Protein AF-A0A7X3R9Z5-F1 (afdb_monomer)

Secondary structure (DSSP, 8-state):
--------------------------TT--------------------EEEE--EETTEE-HHHHHHHHHHHHHHHHHT--EEEEEEESS-HHHHHHHHHTT-SEEEEEE-GGGSS--HHHHHHHHHHHHHHS--SEEEEESSHHHHHHHHHHHHHTT-EEEEEESEEEEETTEEEEEEEETTTTEEEEEE--SSS-EEEEE-TTTSPPPPP-TT---EEEE---S--GGG------------SS--TTT-SS-----GGG-SGGG-

Radius of gyration: 26.35 Å; Cα contacts (8 Å, |Δi|>4): 457; chains: 1; bounding box: 67×83×54 Å

pLDDT: mean 83.9, std 21.08, range [31.73, 98.56]

Structure (mmCIF, N/CA/C/O backbone):
data_AF-A0A7X3R9Z5-F1
#
_entry.id   AF-A0A7X3R9Z5-F1
#
loop_
_atom_site.group_PDB
_atom_site.id
_atom_site.type_symbol
_atom_site.label_atom_id
_atom_site.label_alt_id
_atom_site.label_comp_id
_atom_site.label_asym_id
_atom_site.label_entity_id
_atom_site.label_seq_id
_atom_site.pdbx_PDB_ins_code
_atom_site.Cartn_x
_atom_site.Cartn_y
_atom_site.Cartn_z
_atom_site.occupancy
_atom_site.B_iso_or_equiv
_atom_site.auth_seq_id
_atom_site.auth_comp_id
_atom_site.auth_asym_id
_atom_site.auth_atom_id
_atom_site.pdbx_PDB_model_num
ATOM 1 N N . MET A 1 1 ? 51.218 63.099 -25.796 1.00 42.62 1 MET A N 1
ATOM 2 C CA . MET A 1 1 ? 49.773 62.883 -26.003 1.00 42.62 1 MET A CA 1
ATOM 3 C C . MET A 1 1 ? 49.218 62.310 -24.718 1.00 42.62 1 MET A C 1
ATOM 5 O O . MET A 1 1 ? 49.921 61.542 -24.075 1.00 42.62 1 MET A O 1
ATOM 9 N N . ALA A 1 2 ? 48.066 62.826 -24.305 1.00 38.81 2 ALA A N 1
ATOM 10 C CA . ALA A 1 2 ? 47.431 62.581 -23.020 1.00 38.81 2 ALA A CA 1
ATOM 11 C C . ALA A 1 2 ? 46.918 61.141 -22.876 1.00 38.81 2 ALA A C 1
ATOM 13 O O . ALA A 1 2 ? 46.597 60.513 -23.878 1.00 38.81 2 ALA A O 1
ATOM 14 N N . ASP A 1 3 ? 46.914 60.653 -21.634 1.00 37.94 3 ASP A N 1
ATOM 15 C CA . ASP A 1 3 ? 45.757 60.113 -20.889 1.00 37.94 3 ASP A CA 1
ATOM 16 C C . ASP A 1 3 ? 46.333 59.543 -19.570 1.00 37.94 3 ASP A C 1
ATOM 18 O O . ASP A 1 3 ? 47.270 58.752 -19.590 1.00 37.94 3 ASP A O 1
ATOM 22 N N . GLY A 1 4 ? 46.007 60.024 -18.361 1.00 32.81 4 GLY A N 1
ATOM 23 C CA . GLY A 1 4 ? 44.665 60.232 -17.803 1.00 32.81 4 GLY A CA 1
ATOM 24 C C . GLY A 1 4 ? 44.058 58.849 -17.527 1.00 32.81 4 GLY A C 1
ATOM 25 O O . GLY A 1 4 ? 43.887 58.087 -18.459 1.00 32.81 4 GLY A O 1
ATOM 26 N N . THR A 1 5 ? 43.755 58.361 -16.325 1.00 39.97 5 THR A N 1
ATOM 27 C CA . THR A 1 5 ? 43.405 58.968 -15.036 1.00 39.97 5 THR A CA 1
ATOM 28 C C . THR A 1 5 ? 43.325 57.830 -13.996 1.00 39.97 5 THR A C 1
ATOM 30 O O . THR A 1 5 ? 42.765 56.782 -14.292 1.00 39.97 5 THR A O 1
ATOM 33 N N . THR A 1 6 ? 43.930 58.047 -12.818 1.00 36.78 6 THR A N 1
ATOM 34 C CA . THR A 1 6 ? 43.451 57.806 -11.425 1.00 36.78 6 THR A CA 1
ATOM 35 C C . THR A 1 6 ? 42.395 56.704 -11.168 1.00 36.78 6 THR A C 1
ATOM 37 O O . THR A 1 6 ? 41.400 56.633 -11.867 1.00 36.78 6 THR A O 1
ATOM 40 N N . SER A 1 7 ? 42.437 55.896 -10.101 1.00 34.81 7 SER A N 1
ATOM 41 C CA . SER A 1 7 ? 42.490 56.330 -8.694 1.00 34.81 7 SER A CA 1
ATOM 42 C C . SER A 1 7 ? 42.510 55.142 -7.713 1.00 34.81 7 SER A C 1
ATOM 44 O O . SER A 1 7 ? 41.831 54.148 -7.951 1.00 34.81 7 SER A O 1
ATOM 46 N N . GLY A 1 8 ? 43.120 55.339 -6.538 1.00 33.59 8 GLY A N 1
ATOM 47 C CA . GLY A 1 8 ? 42.520 54.884 -5.273 1.00 33.59 8 GLY A CA 1
ATOM 48 C C . GLY A 1 8 ? 43.118 53.649 -4.598 1.00 33.59 8 GLY A C 1
ATOM 49 O O . GLY A 1 8 ? 42.474 52.610 -4.519 1.00 33.59 8 GLY A O 1
ATOM 50 N N . ALA A 1 9 ? 44.302 53.799 -4.001 1.00 38.28 9 ALA A N 1
ATOM 51 C CA . ALA A 1 9 ? 44.699 52.999 -2.844 1.00 38.28 9 ALA A CA 1
ATOM 52 C C . ALA A 1 9 ? 43.955 53.523 -1.600 1.00 38.28 9 ALA A C 1
ATOM 54 O O . ALA A 1 9 ? 44.011 54.718 -1.315 1.00 38.28 9 ALA A O 1
ATOM 55 N N . GLY A 1 10 ? 43.263 52.647 -0.865 1.00 31.73 10 GLY A N 1
ATOM 56 C CA . GLY A 1 10 ? 42.497 53.034 0.323 1.00 31.73 10 GLY A CA 1
ATOM 57 C C . GLY A 1 10 ? 42.080 51.851 1.197 1.00 31.73 10 GLY A C 1
ATOM 58 O O . GLY A 1 10 ? 41.034 51.256 0.985 1.00 31.73 10 GLY A O 1
ATOM 59 N N . SER A 1 11 ? 42.938 51.534 2.172 1.00 36.75 11 SER A N 1
ATOM 60 C CA . SER A 1 11 ? 42.653 50.938 3.492 1.00 36.75 11 SER A CA 1
ATOM 61 C C . SER A 1 11 ? 41.583 49.836 3.610 1.00 36.75 11 SER A C 1
ATOM 63 O O . SER A 1 11 ? 40.406 50.108 3.841 1.00 36.75 11 SER A O 1
ATOM 65 N N . ALA A 1 12 ? 42.023 48.575 3.652 1.00 38.50 12 ALA A N 1
ATOM 66 C CA . ALA A 1 12 ? 41.235 47.500 4.252 1.00 38.50 12 ALA A CA 1
ATOM 67 C C . ALA A 1 12 ? 41.344 47.569 5.787 1.00 38.50 12 ALA A C 1
ATOM 69 O O . ALA A 1 12 ? 42.322 47.107 6.380 1.00 38.50 12 ALA A O 1
ATOM 70 N N . HIS A 1 13 ? 40.330 48.153 6.426 1.00 37.28 13 HIS A N 1
ATOM 71 C CA . HIS A 1 13 ? 40.055 47.975 7.850 1.00 37.28 13 HIS A CA 1
ATOM 72 C C . HIS A 1 13 ? 39.816 46.483 8.130 1.00 37.28 13 HIS A C 1
ATOM 74 O O . HIS A 1 13 ? 38.819 45.911 7.694 1.00 37.28 13 HIS A O 1
ATOM 80 N N . ARG A 1 14 ? 40.737 45.839 8.856 1.00 40.19 14 ARG A N 1
ATOM 81 C CA . ARG A 1 14 ? 40.489 44.532 9.475 1.00 40.19 14 ARG A CA 1
ATOM 82 C C . ARG A 1 14 ? 39.691 44.766 10.749 1.00 40.19 14 ARG A C 1
ATOM 84 O O . ARG A 1 14 ? 40.261 45.108 11.780 1.00 40.19 14 ARG A O 1
ATOM 91 N N . ASP A 1 15 ? 38.378 44.619 10.649 1.00 39.56 15 ASP A N 1
ATOM 92 C CA . ASP A 1 15 ? 37.502 44.596 11.813 1.00 39.56 15 ASP A CA 1
ATOM 93 C C . ASP A 1 15 ? 37.497 43.166 12.379 1.00 39.56 15 ASP A C 1
ATOM 95 O O . ASP A 1 15 ? 36.807 42.259 11.906 1.00 39.56 15 ASP A O 1
ATOM 99 N N . ASP A 1 16 ? 38.360 42.951 13.372 1.00 51.00 16 ASP A N 1
ATOM 100 C CA . ASP A 1 16 ? 38.359 41.781 14.242 1.00 51.00 16 ASP A CA 1
ATOM 101 C C . ASP A 1 16 ? 37.054 41.763 15.037 1.00 51.00 16 ASP A C 1
ATOM 103 O O . ASP A 1 16 ? 36.947 42.456 16.046 1.00 51.00 16 ASP A O 1
ATOM 107 N N . ARG A 1 17 ? 36.059 40.967 14.618 1.00 45.97 17 ARG A N 1
ATOM 108 C CA . ARG A 1 17 ? 34.979 40.479 15.501 1.00 45.97 17 ARG A CA 1
ATOM 109 C C . ARG A 1 17 ? 34.123 39.387 14.849 1.00 45.97 17 ARG A C 1
ATOM 111 O O . ARG A 1 17 ? 32.938 39.557 14.588 1.00 45.97 17 ARG A O 1
ATOM 118 N N . TRP A 1 18 ? 34.691 38.191 14.712 1.00 36.06 18 TRP A N 1
ATOM 119 C CA . TRP A 1 18 ? 33.889 36.964 14.697 1.00 36.06 18 TRP A CA 1
ATOM 120 C C . TRP A 1 18 ? 34.612 35.849 15.456 1.00 36.06 18 TRP A C 1
ATOM 122 O O . TRP A 1 18 ? 35.562 35.244 14.970 1.00 36.06 18 TRP A O 1
ATOM 132 N N . ARG A 1 19 ? 34.178 35.600 16.697 1.00 39.84 19 ARG A N 1
ATOM 133 C CA . ARG A 1 19 ? 34.577 34.426 17.483 1.00 39.84 19 ARG A CA 1
ATOM 134 C C . ARG A 1 19 ? 33.419 33.428 17.461 1.00 39.84 19 ARG A C 1
ATOM 136 O O . ARG A 1 19 ? 32.331 33.796 17.913 1.00 39.84 19 ARG A O 1
ATOM 143 N N . PRO A 1 20 ? 33.608 32.174 17.018 1.00 37.44 20 PRO A N 1
ATOM 144 C CA . PRO A 1 20 ? 32.561 31.174 17.137 1.00 37.44 20 PRO A CA 1
ATOM 145 C C . PRO A 1 20 ? 32.340 30.869 18.623 1.00 37.44 20 PRO A C 1
ATOM 147 O O . PRO A 1 20 ? 33.267 30.505 19.352 1.00 37.44 20 PRO A O 1
ATOM 150 N N . ARG A 1 21 ? 31.100 31.036 19.095 1.00 38.72 21 ARG A N 1
ATOM 151 C CA . ARG A 1 21 ? 30.698 30.599 20.435 1.00 38.72 21 ARG A CA 1
ATOM 152 C C . ARG A 1 21 ? 30.809 29.075 20.484 1.00 38.72 21 ARG A C 1
ATOM 154 O O . ARG A 1 21 ? 29.943 28.381 19.961 1.00 38.72 21 ARG A O 1
ATOM 161 N N . ARG A 1 22 ? 31.851 28.551 21.136 1.00 37.00 22 ARG A N 1
ATOM 162 C CA . ARG A 1 22 ? 31.903 27.142 21.545 1.00 37.00 22 ARG A CA 1
ATOM 163 C C . ARG A 1 22 ? 30.787 26.909 22.567 1.00 37.00 22 ARG A C 1
ATOM 165 O O . ARG A 1 22 ? 30.962 27.184 23.750 1.00 37.00 22 ARG A O 1
ATOM 172 N N . ARG A 1 23 ? 29.620 26.439 22.119 1.00 40.94 23 ARG A N 1
ATOM 173 C CA . ARG A 1 23 ? 28.689 25.743 23.012 1.00 40.94 23 ARG A CA 1
ATOM 174 C C . ARG A 1 23 ? 29.329 24.398 23.316 1.00 40.94 23 ARG A C 1
ATOM 176 O O . ARG A 1 23 ? 29.502 23.596 22.405 1.00 40.94 23 ARG A O 1
ATOM 183 N N . GLY A 1 24 ? 29.713 24.188 24.571 1.00 38.38 24 GLY A N 1
ATOM 184 C CA . GLY A 1 24 ? 30.101 22.870 25.052 1.00 38.38 24 GLY A CA 1
ATOM 185 C C . GLY A 1 24 ? 28.966 21.890 24.773 1.00 38.38 24 GLY A C 1
ATOM 186 O O . GLY A 1 24 ? 27.873 22.038 25.317 1.00 38.38 24 GLY A O 1
ATOM 187 N N . GLN A 1 25 ? 29.209 20.947 23.869 1.00 43.75 25 GLN A N 1
ATOM 188 C CA . GLN A 1 25 ? 28.437 19.718 23.781 1.00 43.75 25 GLN A CA 1
ATOM 189 C C . GLN A 1 25 ? 29.098 18.744 24.746 1.00 43.75 25 GLN A C 1
ATOM 191 O O . GLN A 1 25 ? 30.225 18.309 24.532 1.00 43.75 25 GLN A O 1
ATOM 196 N N . ASP A 1 26 ? 28.410 18.489 25.848 1.00 44.47 26 ASP A N 1
ATOM 197 C CA . ASP A 1 26 ? 28.717 17.404 26.767 1.00 44.47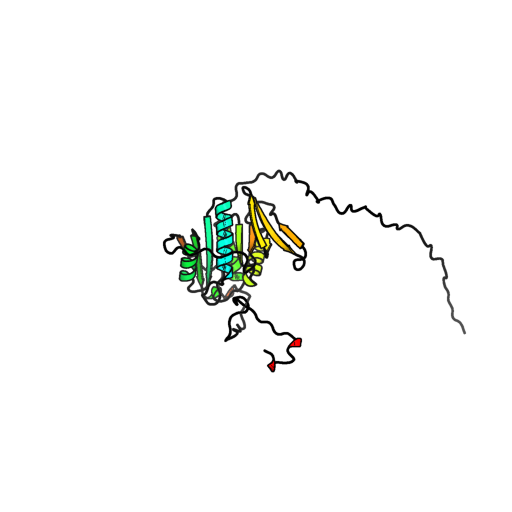 26 ASP A CA 1
ATOM 198 C C . ASP A 1 26 ? 28.234 16.095 26.104 1.00 44.47 26 ASP A C 1
ATOM 200 O O . ASP A 1 26 ? 27.033 15.983 25.831 1.00 44.47 26 ASP A O 1
ATOM 204 N N . PRO A 1 27 ? 29.113 15.134 25.761 1.00 42.34 27 PRO A N 1
ATOM 205 C CA . PRO A 1 27 ? 28.773 13.997 24.899 1.00 42.34 27 PRO A CA 1
ATOM 206 C C . PRO A 1 27 ? 27.932 12.902 25.588 1.00 42.34 27 PRO A C 1
ATOM 208 O O . PRO A 1 27 ? 27.801 11.807 25.051 1.00 42.34 27 PRO A O 1
ATOM 211 N N . GLY A 1 28 ? 27.347 13.172 26.760 1.00 44.53 28 GLY A N 1
ATOM 212 C CA . GLY A 1 28 ? 26.683 12.161 27.594 1.00 44.53 28 GLY A CA 1
ATOM 213 C C . GLY A 1 28 ? 25.218 12.412 27.960 1.00 44.53 28 GLY A C 1
ATOM 214 O O . GLY A 1 28 ? 24.679 11.656 28.764 1.00 44.53 28 GLY A O 1
ATOM 215 N N . ARG A 1 29 ? 24.544 13.446 27.432 1.00 35.59 29 ARG A N 1
ATOM 216 C CA . ARG A 1 29 ? 23.129 13.703 27.771 1.00 35.59 29 ARG A CA 1
ATOM 217 C C . ARG A 1 29 ? 22.175 13.298 26.644 1.00 35.59 29 ARG A C 1
ATOM 219 O O . ARG A 1 29 ? 22.238 13.908 25.576 1.00 35.59 29 ARG A O 1
ATOM 226 N N . PRO A 1 30 ? 21.242 12.352 26.872 1.00 37.16 30 PRO A N 1
ATOM 227 C CA . PRO A 1 30 ? 20.178 12.094 25.915 1.00 37.16 30 PRO A CA 1
ATOM 228 C C . PRO A 1 30 ? 19.343 13.366 25.733 1.00 37.16 30 PRO A C 1
ATOM 230 O O . PRO A 1 30 ? 18.953 14.028 26.701 1.00 37.16 30 PRO A O 1
ATOM 233 N N . VAL A 1 31 ? 19.087 13.724 24.476 1.00 46.28 31 VAL A N 1
ATOM 234 C CA . VAL A 1 31 ? 18.192 14.826 24.121 1.00 46.28 31 VAL A CA 1
ATOM 235 C C . VAL A 1 31 ? 16.772 14.373 24.444 1.00 46.28 31 VAL A C 1
ATOM 237 O O . VAL A 1 31 ? 16.106 13.733 23.638 1.00 46.28 31 VAL A O 1
ATOM 240 N N . VAL A 1 32 ? 16.306 14.673 25.656 1.00 42.03 32 VAL A N 1
ATOM 241 C CA . VAL A 1 32 ? 14.910 14.450 26.036 1.00 42.03 32 VAL A CA 1
ATOM 242 C C . VAL A 1 32 ? 14.057 15.433 25.235 1.00 42.03 32 VAL A C 1
ATOM 244 O O . VAL A 1 32 ? 14.043 16.637 25.508 1.00 42.03 32 VAL A O 1
ATOM 247 N N . GLY A 1 33 ? 13.378 14.922 24.207 1.00 37.22 33 GLY A N 1
ATOM 248 C CA . GLY A 1 33 ? 12.403 15.679 23.432 1.00 37.22 33 GLY A CA 1
ATOM 249 C C . GLY A 1 33 ? 11.354 16.286 24.363 1.00 37.22 33 GLY A C 1
ATOM 250 O O . GLY A 1 33 ? 10.766 15.595 25.196 1.00 37.22 33 GLY A O 1
ATOM 251 N N . ARG A 1 34 ? 11.131 17.601 24.257 1.00 34.91 34 ARG A N 1
ATOM 252 C CA . ARG A 1 34 ? 10.069 18.275 25.013 1.00 34.91 34 ARG A CA 1
ATOM 253 C C . ARG A 1 34 ? 8.728 17.638 24.641 1.00 34.91 34 ARG A C 1
ATOM 255 O O . ARG A 1 34 ? 8.335 17.690 23.479 1.00 34.91 34 ARG A O 1
ATOM 262 N N . LYS A 1 35 ? 8.010 17.093 25.630 1.00 39.00 35 LYS A N 1
ATOM 263 C CA . LYS A 1 35 ? 6.597 16.714 25.500 1.00 39.00 35 LYS A CA 1
ATOM 264 C C . LYS A 1 35 ? 5.772 17.975 25.230 1.00 39.00 35 LYS A C 1
ATOM 266 O O . LYS A 1 35 ? 5.360 18.666 26.159 1.00 39.00 35 LYS A O 1
ATOM 271 N N . GLY A 1 36 ? 5.565 18.300 23.957 1.00 35.56 36 GLY A N 1
ATOM 272 C CA . GLY A 1 36 ? 4.584 19.301 23.559 1.00 35.56 36 GLY A CA 1
ATOM 273 C C . GLY A 1 36 ? 3.197 18.830 23.985 1.00 35.56 36 GLY A C 1
ATOM 274 O O . GLY A 1 36 ? 2.749 17.773 23.551 1.00 35.56 36 GLY A O 1
ATOM 275 N N . HIS A 1 37 ? 2.539 19.586 24.861 1.00 38.91 37 HIS A N 1
ATOM 276 C CA . HIS A 1 37 ? 1.116 19.411 25.138 1.00 38.91 37 HIS A CA 1
ATOM 277 C C . HIS A 1 37 ? 0.341 19.896 23.910 1.00 38.91 37 HIS A C 1
ATOM 279 O O . HIS A 1 37 ? 0.192 21.097 23.695 1.00 38.91 37 HIS A O 1
ATOM 285 N N . LEU A 1 38 ? -0.096 18.959 23.070 1.00 47.00 38 LEU A N 1
ATOM 286 C CA . LEU A 1 38 ? -0.953 19.229 21.918 1.00 47.00 38 LEU A CA 1
ATOM 287 C C . LEU A 1 38 ? -2.410 19.128 22.371 1.00 47.00 38 LEU A C 1
ATOM 289 O O . LEU A 1 38 ? -3.043 18.085 22.260 1.00 47.00 38 LEU A O 1
ATOM 293 N N . GLY A 1 39 ? -2.919 20.226 22.930 1.00 36.59 39 GLY A N 1
ATOM 294 C CA . GLY A 1 39 ? -4.341 20.409 23.202 1.00 36.59 39 GLY A CA 1
ATOM 295 C C . GLY A 1 39 ? -5.096 20.703 21.909 1.00 36.59 39 GLY A C 1
ATOM 296 O O . GLY A 1 39 ? -5.365 21.858 21.600 1.00 36.59 39 GLY A O 1
ATOM 297 N N . GLY A 1 40 ? -5.407 19.661 21.144 1.00 37.84 40 GLY A N 1
ATOM 298 C CA . GLY A 1 40 ? -6.447 19.678 20.118 1.00 37.84 40 GLY A CA 1
ATOM 299 C C . GLY A 1 40 ? -7.530 18.689 20.530 1.00 37.84 40 GLY A C 1
ATOM 300 O O . GLY A 1 40 ? -7.207 17.629 21.060 1.00 37.84 40 GLY A O 1
ATOM 301 N N . LYS A 1 41 ? -8.810 19.027 20.336 1.00 36.66 41 LYS A N 1
ATOM 302 C CA . LYS A 1 41 ? -9.894 18.046 20.478 1.00 36.66 41 LYS A CA 1
ATOM 303 C C . LYS A 1 41 ? -9.620 16.915 19.488 1.00 36.66 41 LYS A C 1
ATOM 305 O O . LYS A 1 41 ? -9.622 17.160 18.286 1.00 36.66 41 LYS A O 1
ATOM 310 N N . ILE A 1 42 ? -9.337 15.720 19.998 1.00 47.19 42 ILE A N 1
ATOM 311 C CA . ILE A 1 42 ? -9.175 14.535 19.165 1.00 47.19 42 ILE A CA 1
ATOM 312 C C . ILE A 1 42 ? -10.582 14.019 18.890 1.00 47.19 42 ILE A C 1
ATOM 314 O O . ILE A 1 42 ? -11.220 13.404 19.742 1.00 47.19 42 ILE A O 1
ATOM 318 N N . GLU A 1 43 ? -11.118 14.400 17.740 1.00 47.16 43 GLU A N 1
ATOM 319 C CA . GLU A 1 43 ? -12.329 13.792 17.213 1.00 47.16 43 GLU A CA 1
ATOM 320 C C . GLU A 1 43 ? -11.998 12.331 16.885 1.00 47.16 43 GLU A C 1
ATOM 322 O O . GLU A 1 43 ? -10.959 12.053 16.282 1.00 47.16 43 GLU A O 1
ATOM 327 N N . ARG A 1 44 ? -12.814 11.393 17.379 1.00 49.16 44 ARG A N 1
ATOM 328 C CA . ARG A 1 44 ? -12.544 9.954 17.280 1.00 49.16 44 ARG A CA 1
ATOM 329 C C . ARG A 1 44 ? -12.509 9.568 15.801 1.00 49.16 44 ARG A C 1
ATOM 331 O O . ARG A 1 44 ? -13.547 9.570 15.147 1.00 49.16 44 ARG A O 1
ATOM 338 N N . LEU A 1 45 ? -11.317 9.285 15.283 1.00 56.06 45 LEU A N 1
ATOM 339 C CA . LEU A 1 45 ? -11.133 8.852 13.900 1.00 56.06 45 LEU A CA 1
ATOM 340 C C . LEU A 1 45 ? -11.847 7.510 13.684 1.00 56.06 45 LEU A C 1
ATOM 342 O O . LEU A 1 45 ? -11.949 6.700 14.608 1.00 56.06 45 LEU A O 1
ATOM 346 N N . ALA A 1 46 ? -12.342 7.274 12.470 1.00 64.06 46 ALA A N 1
ATOM 347 C CA . ALA A 1 46 ? -12.885 5.978 12.082 1.00 64.06 46 ALA A CA 1
ATOM 348 C C . ALA A 1 46 ? -11.779 4.921 12.188 1.00 64.06 46 ALA A C 1
ATOM 350 O O . ALA A 1 46 ? -10.748 5.075 11.545 1.00 64.06 46 ALA A O 1
ATOM 351 N N . SER A 1 47 ? -11.955 3.852 12.966 1.00 81.69 47 SER A N 1
ATOM 352 C CA . SER A 1 47 ? -10.889 2.859 13.198 1.00 81.69 47 SER A CA 1
ATOM 353 C C . SER A 1 47 ? -10.513 2.023 11.959 1.00 81.69 47 SER A C 1
ATOM 355 O O . SER A 1 47 ? -9.623 1.183 12.044 1.00 81.69 47 SER A O 1
ATOM 357 N N . ASN A 1 48 ? -11.161 2.246 10.813 1.00 91.75 48 ASN A N 1
ATOM 358 C CA . ASN A 1 48 ? -10.925 1.501 9.581 1.00 91.75 48 ASN A CA 1
ATOM 359 C C . ASN A 1 48 ? -9.560 1.867 8.978 1.00 91.75 48 ASN A C 1
ATOM 361 O O . ASN A 1 48 ? -9.195 3.045 8.874 1.00 91.75 48 ASN A O 1
ATOM 365 N N . VAL A 1 49 ? -8.820 0.846 8.555 1.00 97.00 49 VAL A N 1
ATOM 366 C CA . VAL A 1 49 ? -7.536 0.966 7.863 1.00 97.00 49 VAL A CA 1
ATOM 367 C C . VAL A 1 49 ? -7.709 0.468 6.441 1.00 97.00 49 VAL A C 1
ATOM 369 O O . VAL A 1 49 ? -8.220 -0.626 6.219 1.00 97.00 49 VAL A O 1
ATOM 372 N N . PHE A 1 50 ? -7.270 1.274 5.484 1.00 98.19 50 PHE A N 1
ATOM 373 C CA . PHE A 1 50 ? -7.270 0.917 4.076 1.00 98.19 50 PHE A CA 1
ATOM 374 C C . PHE A 1 50 ? -5.883 0.472 3.645 1.00 98.19 50 PHE A C 1
ATOM 376 O O . PHE A 1 50 ? -4.878 1.010 4.111 1.00 98.19 50 PHE A O 1
ATOM 383 N N . VAL A 1 51 ? -5.824 -0.470 2.715 1.00 98.50 51 VAL A N 1
ATOM 384 C CA . VAL A 1 51 ? -4.583 -0.876 2.061 1.00 98.50 51 VAL A CA 1
ATOM 385 C C . VAL A 1 51 ? -4.810 -1.079 0.574 1.00 98.50 51 VAL A C 1
ATOM 387 O O . VAL A 1 51 ? -5.772 -1.723 0.165 1.00 98.50 51 VAL A O 1
ATOM 390 N N . TRP A 1 52 ? -3.936 -0.508 -0.248 1.00 98.38 52 TRP A N 1
ATOM 391 C CA . TRP A 1 52 ? -3.940 -0.805 -1.676 1.00 98.38 52 TRP A CA 1
ATOM 392 C C . TRP A 1 52 ? -3.118 -2.069 -1.928 1.00 98.38 52 TRP A C 1
ATOM 394 O O . TRP A 1 52 ? -1.922 -2.103 -1.626 1.00 98.38 52 TRP A O 1
ATOM 404 N N . ASN A 1 53 ? -3.774 -3.100 -2.459 1.00 96.38 53 ASN A N 1
ATOM 405 C CA . ASN A 1 53 ? -3.133 -4.346 -2.847 1.00 96.38 53 ASN A CA 1
ATOM 406 C C . ASN A 1 53 ? -2.658 -4.201 -4.299 1.00 96.38 53 ASN A C 1
ATOM 408 O O . ASN A 1 53 ? -3.430 -4.354 -5.247 1.00 96.38 53 ASN A O 1
ATOM 412 N N . GLU A 1 54 ? -1.394 -3.819 -4.456 1.00 95.25 54 GLU A N 1
ATOM 413 C CA . GLU A 1 54 ? -0.758 -3.643 -5.759 1.00 95.25 54 GLU A CA 1
ATOM 414 C C . GLU A 1 54 ? -0.711 -4.963 -6.540 1.00 95.25 54 GLU A C 1
ATOM 416 O O . GLU A 1 54 ? -0.369 -6.012 -5.991 1.00 95.25 54 GLU A O 1
ATOM 421 N N . GLN A 1 55 ? -1.017 -4.890 -7.837 1.00 94.38 55 GLN A N 1
ATOM 422 C CA . GLN A 1 55 ? -0.900 -6.004 -8.771 1.00 94.38 55 GLN A CA 1
ATOM 423 C C . GLN A 1 55 ? -0.117 -5.589 -10.015 1.00 94.38 55 GLN A C 1
ATOM 425 O O . GLN A 1 55 ? -0.190 -4.436 -10.449 1.00 94.38 55 GLN A O 1
ATOM 430 N N . VAL A 1 56 ? 0.601 -6.549 -10.585 1.00 90.56 56 VAL A N 1
ATOM 431 C CA . VAL A 1 56 ? 1.301 -6.444 -11.862 1.00 90.56 56 VAL A CA 1
ATOM 432 C C . VAL A 1 56 ? 0.925 -7.668 -12.690 1.00 90.56 56 VAL A C 1
ATOM 434 O O . VAL A 1 56 ? 1.073 -8.798 -12.232 1.00 90.56 56 VAL A O 1
ATOM 437 N N . ASP A 1 57 ? 0.418 -7.447 -13.904 1.00 87.50 57 ASP A N 1
ATOM 438 C CA . ASP A 1 57 ? 0.037 -8.515 -14.841 1.00 87.50 57 ASP A CA 1
ATOM 439 C C . ASP A 1 57 ? -0.926 -9.564 -14.241 1.00 87.50 57 ASP A C 1
ATOM 441 O O . ASP A 1 57 ? -0.811 -10.766 -14.484 1.00 87.50 57 ASP A O 1
ATOM 445 N N . GLY A 1 58 ? -1.893 -9.107 -13.438 1.00 88.38 58 GLY A N 1
ATOM 446 C CA . GLY A 1 58 ? -2.909 -9.962 -12.819 1.00 88.38 58 GLY A CA 1
ATOM 447 C C . GLY A 1 58 ? -2.396 -10.777 -11.629 1.00 88.38 58 GLY A C 1
ATOM 448 O O . GLY A 1 58 ? -3.095 -11.673 -11.158 1.00 88.38 58 GLY A O 1
ATOM 449 N N . GLN A 1 59 ? -1.191 -10.485 -11.134 1.00 91.62 59 GLN A N 1
ATOM 450 C CA . GLN A 1 59 ? -0.608 -11.097 -9.941 1.00 91.62 59 GLN A CA 1
ATOM 451 C C . GLN A 1 59 ? -0.344 -10.027 -8.887 1.00 91.62 59 GLN A C 1
ATOM 453 O O . GLN A 1 59 ? 0.184 -8.961 -9.195 1.00 91.62 59 GLN A O 1
ATOM 458 N N . ALA A 1 60 ? -0.691 -10.297 -7.631 1.00 94.00 60 ALA A N 1
ATOM 459 C CA . ALA A 1 60 ? -0.350 -9.388 -6.543 1.00 94.00 60 ALA A CA 1
ATOM 460 C C . ALA A 1 60 ? 1.174 -9.330 -6.358 1.00 94.00 60 ALA A C 1
ATOM 462 O O . ALA A 1 60 ? 1.822 -10.373 -6.237 1.00 94.00 60 ALA A O 1
ATOM 463 N N . ASP A 1 61 ? 1.747 -8.124 -6.296 1.00 93.81 61 ASP A N 1
ATOM 464 C CA . ASP A 1 61 ? 3.168 -7.978 -5.970 1.00 93.81 61 ASP A CA 1
ATOM 465 C C . ASP A 1 61 ? 3.395 -8.470 -4.526 1.00 93.81 61 ASP A C 1
ATOM 467 O O . ASP A 1 61 ? 2.602 -8.141 -3.638 1.00 93.81 61 ASP A O 1
ATOM 471 N N . PRO A 1 62 ? 4.478 -9.212 -4.226 1.00 94.38 62 PRO A N 1
ATOM 472 C CA . PRO A 1 62 ? 4.777 -9.654 -2.865 1.00 94.38 62 PRO A CA 1
ATOM 473 C C . PRO A 1 62 ? 4.713 -8.553 -1.790 1.00 94.38 62 PRO A C 1
ATOM 475 O O . PRO A 1 62 ? 4.352 -8.832 -0.647 1.00 94.38 62 PRO A O 1
ATOM 478 N N . ILE A 1 63 ? 5.038 -7.298 -2.127 1.00 96.06 63 ILE A N 1
ATOM 479 C CA . ILE A 1 63 ? 4.959 -6.156 -1.203 1.00 96.06 63 ILE A CA 1
ATOM 480 C C . ILE A 1 63 ? 3.523 -5.838 -0.775 1.00 96.06 63 ILE A C 1
ATOM 482 O O . ILE A 1 63 ? 3.320 -5.307 0.317 1.00 96.06 63 ILE A O 1
ATOM 486 N N . ALA A 1 64 ? 2.533 -6.179 -1.600 1.00 96.81 64 ALA A N 1
ATOM 487 C CA . ALA A 1 64 ? 1.122 -5.967 -1.323 1.00 96.81 64 ALA A CA 1
ATOM 488 C C . ALA A 1 64 ? 0.695 -6.784 -0.090 1.00 96.81 64 ALA A C 1
ATOM 490 O O . ALA A 1 64 ? 0.137 -6.239 0.861 1.00 96.81 64 ALA A O 1
ATOM 491 N N . TRP A 1 65 ? 1.124 -8.048 -0.009 1.00 97.81 65 TRP A N 1
ATOM 492 C CA . TRP A 1 65 ? 0.881 -8.918 1.149 1.00 97.81 65 TRP A CA 1
ATOM 493 C C . TRP A 1 65 ? 1.603 -8.462 2.423 1.00 97.81 65 TRP A C 1
ATOM 495 O O . TRP A 1 65 ? 1.094 -8.611 3.535 1.00 97.81 65 TRP A O 1
ATOM 505 N N . GLN A 1 66 ? 2.780 -7.854 2.278 1.00 97.50 66 GLN A N 1
ATOM 506 C CA . GLN A 1 66 ? 3.507 -7.259 3.403 1.00 97.50 66 GLN A CA 1
ATOM 507 C C . GLN A 1 66 ? 2.796 -5.998 3.919 1.00 97.50 66 GLN A C 1
ATOM 509 O O . GLN A 1 66 ? 2.688 -5.788 5.130 1.00 97.50 66 GLN A O 1
ATOM 514 N N . ALA A 1 67 ? 2.269 -5.173 3.009 1.00 98.19 67 ALA A N 1
ATOM 515 C CA . ALA A 1 67 ? 1.458 -4.009 3.350 1.00 98.19 67 ALA A CA 1
ATOM 516 C C . ALA A 1 67 ? 0.136 -4.412 4.017 1.00 98.19 67 ALA A C 1
ATOM 518 O O . ALA A 1 67 ? -0.239 -3.799 5.015 1.00 98.19 67 ALA A O 1
ATOM 519 N N . MET A 1 68 ? -0.514 -5.475 3.533 1.00 98.12 68 MET A N 1
ATOM 520 C CA . MET A 1 68 ? -1.688 -6.095 4.158 1.00 98.12 68 MET A CA 1
ATOM 521 C C . MET A 1 68 ? -1.408 -6.494 5.610 1.00 98.12 68 MET A C 1
ATOM 523 O O . MET A 1 68 ? -2.164 -6.118 6.504 1.00 98.12 68 MET A O 1
ATOM 527 N N . ALA A 1 69 ? -0.292 -7.177 5.877 1.00 97.94 69 ALA A N 1
ATOM 528 C CA . ALA A 1 69 ? 0.077 -7.574 7.236 1.00 97.94 69 ALA A CA 1
ATOM 529 C C . ALA A 1 69 ? 0.326 -6.366 8.157 1.00 97.94 69 ALA A C 1
ATOM 531 O O . ALA A 1 69 ? -0.158 -6.323 9.293 1.00 97.94 69 ALA A O 1
ATOM 532 N N . ALA A 1 70 ? 1.035 -5.346 7.661 1.00 98.12 70 ALA A N 1
ATOM 533 C CA . ALA A 1 70 ? 1.244 -4.101 8.397 1.00 98.12 70 ALA A CA 1
ATOM 534 C C . ALA A 1 70 ? -0.087 -3.387 8.701 1.00 98.12 70 ALA A C 1
ATOM 536 O O . ALA A 1 70 ? -0.300 -2.913 9.820 1.00 98.12 70 ALA A O 1
ATOM 537 N N . ALA A 1 71 ? -0.996 -3.349 7.726 1.00 97.94 71 ALA A N 1
ATOM 538 C CA . ALA A 1 71 ? -2.317 -2.749 7.849 1.00 97.94 71 ALA A CA 1
ATOM 539 C C . ALA A 1 71 ? -3.222 -3.508 8.817 1.00 97.94 71 ALA A C 1
ATOM 541 O O . ALA A 1 71 ? -3.850 -2.872 9.660 1.00 97.94 71 ALA A O 1
ATOM 542 N N . GLY A 1 72 ? -3.218 -4.840 8.779 1.00 97.06 72 GLY A N 1
ATOM 543 C CA . GLY A 1 72 ? -3.942 -5.679 9.733 1.00 97.06 72 GLY A CA 1
ATOM 544 C C . GLY A 1 72 ? -3.474 -5.458 11.170 1.00 97.06 72 GLY A C 1
ATOM 545 O O . GLY A 1 72 ? -4.302 -5.291 12.065 1.00 97.06 72 GLY A O 1
ATOM 546 N N . LYS A 1 73 ? -2.156 -5.347 11.395 1.00 96.94 73 LYS A N 1
ATOM 547 C CA . LYS A 1 73 ? -1.615 -4.995 12.718 1.00 96.94 73 LYS A CA 1
ATOM 548 C C . LYS A 1 73 ? -2.111 -3.622 13.181 1.00 96.94 73 LYS A C 1
ATOM 550 O O . LYS A 1 73 ? -2.580 -3.493 14.307 1.00 96.94 73 LYS A O 1
ATOM 555 N N . VAL A 1 74 ? -2.024 -2.602 12.323 1.00 97.00 74 VAL A N 1
ATOM 556 C CA . VAL A 1 74 ? -2.485 -1.243 12.660 1.00 97.00 74 VAL A CA 1
ATOM 557 C C . VAL A 1 74 ? -3.993 -1.215 12.922 1.00 97.00 74 VAL A C 1
ATOM 559 O O . VAL A 1 74 ? -4.420 -0.568 13.874 1.00 97.00 74 VAL A O 1
ATOM 562 N N . ALA A 1 75 ? -4.793 -1.933 12.130 1.00 96.19 75 ALA A N 1
ATOM 563 C CA . ALA A 1 75 ? -6.238 -2.049 12.323 1.00 96.19 75 ALA A CA 1
ATOM 564 C C . ALA A 1 75 ? -6.571 -2.697 13.672 1.00 96.19 75 ALA A C 1
ATOM 566 O O . ALA A 1 75 ? -7.376 -2.156 14.429 1.00 96.19 75 ALA A O 1
ATOM 567 N N . GLY A 1 76 ? -5.896 -3.803 14.006 1.00 95.12 76 GLY A N 1
ATOM 568 C CA . GLY A 1 76 ? -6.041 -4.486 15.290 1.00 95.12 76 GLY A CA 1
ATOM 569 C C . GLY A 1 76 ? -5.662 -3.599 16.477 1.00 95.12 76 GLY A C 1
ATOM 570 O O . GLY A 1 76 ? -6.432 -3.496 17.431 1.00 95.12 76 GLY A O 1
ATOM 571 N N . ASP A 1 77 ? -4.530 -2.893 16.392 1.00 94.94 77 ASP A N 1
ATOM 572 C CA . ASP A 1 77 ? -4.076 -1.982 17.449 1.00 94.94 77 ASP A CA 1
ATOM 573 C C . ASP A 1 77 ? -5.030 -0.774 17.631 1.00 94.94 77 ASP A C 1
ATOM 575 O O . ASP A 1 77 ? -5.188 -0.270 18.744 1.00 94.94 77 ASP A O 1
ATOM 579 N N . LEU A 1 78 ? -5.698 -0.323 16.558 1.00 92.81 78 LEU A N 1
ATOM 580 C CA . LEU A 1 78 ? -6.736 0.724 16.587 1.00 92.81 78 LEU A CA 1
ATOM 581 C C . LEU A 1 78 ? -8.137 0.199 16.961 1.00 92.81 78 LEU A C 1
ATOM 583 O O . LEU A 1 78 ? -9.063 0.997 17.156 1.00 92.81 78 LEU A O 1
ATOM 587 N N . GLY A 1 79 ? -8.314 -1.123 17.041 1.00 92.44 79 GLY A N 1
ATOM 588 C CA . GLY A 1 79 ? -9.601 -1.775 17.284 1.00 92.44 79 GLY A CA 1
ATOM 589 C C . GLY A 1 79 ? -10.622 -1.582 16.157 1.00 92.44 79 GLY A C 1
ATOM 590 O O . GLY A 1 79 ? -11.808 -1.416 16.447 1.00 92.44 79 GLY A O 1
ATOM 591 N N . GLY A 1 80 ? -10.175 -1.537 14.899 1.00 92.38 80 GLY A N 1
ATOM 592 C CA . GLY A 1 80 ? -11.032 -1.394 13.717 1.00 92.38 80 GLY A CA 1
ATOM 593 C C . GLY A 1 80 ? -10.889 -2.523 12.703 1.00 92.38 80 GLY A C 1
ATOM 594 O O . GLY A 1 80 ? -10.378 -3.592 13.025 1.00 92.38 80 GLY A O 1
ATOM 595 N N . SER A 1 81 ? -11.370 -2.278 11.483 1.00 95.50 81 SER A N 1
ATOM 596 C CA . SER A 1 81 ? -11.359 -3.243 10.381 1.00 95.50 81 SER A CA 1
ATOM 597 C C . SER A 1 81 ? -10.276 -2.948 9.345 1.00 95.50 81 SER A C 1
ATOM 599 O O . SER A 1 81 ? -9.833 -1.804 9.180 1.00 95.50 81 SER A O 1
ATOM 601 N N . LEU A 1 82 ? -9.876 -3.992 8.619 1.00 97.94 82 LEU A N 1
ATOM 602 C CA . LEU A 1 82 ? -8.989 -3.902 7.465 1.00 97.94 82 LEU A CA 1
ATOM 603 C C . LEU A 1 82 ? -9.807 -3.943 6.172 1.00 97.94 82 LEU A C 1
ATOM 605 O O . LEU A 1 82 ? -10.521 -4.909 5.905 1.00 97.94 82 LEU A O 1
ATOM 609 N N . THR A 1 83 ? -9.670 -2.910 5.346 1.00 98.44 83 THR A N 1
ATOM 610 C CA . THR A 1 83 ? -10.265 -2.851 4.007 1.00 98.44 83 THR A CA 1
ATOM 611 C C . THR A 1 83 ? -9.168 -2.833 2.949 1.00 98.44 83 THR A C 1
ATOM 613 O O . THR A 1 83 ? -8.323 -1.939 2.945 1.00 98.44 83 THR A O 1
ATOM 616 N N . ALA A 1 84 ? -9.169 -3.807 2.045 1.00 98.44 84 ALA A N 1
ATOM 617 C CA . ALA A 1 84 ? -8.258 -3.822 0.906 1.00 98.44 84 ALA A CA 1
ATOM 618 C C . ALA A 1 84 ? -8.892 -3.142 -0.316 1.00 98.44 84 ALA A C 1
ATOM 620 O O . ALA A 1 84 ? -10.112 -3.105 -0.462 1.00 98.44 84 ALA A O 1
ATOM 621 N N . ALA A 1 85 ? -8.062 -2.620 -1.210 1.00 98.31 85 ALA A N 1
ATOM 622 C CA . ALA A 1 85 ? -8.467 -2.119 -2.515 1.00 98.31 85 ALA A CA 1
ATOM 623 C C . ALA A 1 85 ? -7.606 -2.778 -3.596 1.00 98.31 85 ALA A C 1
ATOM 625 O O . ALA A 1 85 ? -6.379 -2.691 -3.535 1.00 98.31 85 ALA A O 1
ATOM 626 N N . VAL A 1 86 ? -8.242 -3.427 -4.570 1.00 97.88 86 VAL A N 1
ATOM 627 C CA . VAL A 1 86 ? -7.585 -4.147 -5.668 1.00 97.88 86 VAL A CA 1
ATOM 628 C C . VAL A 1 86 ? -8.135 -3.633 -6.992 1.00 97.88 86 VAL A C 1
ATOM 630 O O . VAL A 1 86 ? -9.337 -3.696 -7.237 1.00 97.88 86 VAL A O 1
ATOM 633 N N . PHE A 1 87 ? -7.263 -3.108 -7.848 1.00 97.81 87 PHE A N 1
ATOM 634 C CA . PHE A 1 87 ? -7.648 -2.491 -9.119 1.00 97.81 87 PHE A CA 1
ATOM 635 C C . PHE A 1 87 ? -6.904 -3.165 -10.269 1.00 97.81 87 PHE A C 1
ATOM 637 O O . PHE A 1 87 ? -5.693 -3.396 -10.174 1.00 97.81 87 PHE A O 1
ATOM 644 N N . GLY A 1 88 ? -7.610 -3.463 -11.353 1.00 95.62 88 GLY A N 1
ATOM 645 C CA . GLY A 1 88 ? -7.023 -4.131 -12.509 1.00 95.62 88 GLY A CA 1
ATOM 646 C C . GLY A 1 88 ? -8.080 -4.581 -13.502 1.00 95.62 88 GLY A C 1
ATOM 647 O O . GLY A 1 88 ? -9.106 -3.934 -13.648 1.00 95.62 88 GLY A O 1
ATOM 648 N N . ASP A 1 89 ? -7.827 -5.707 -14.153 1.00 89.75 89 ASP A N 1
ATOM 649 C CA . ASP A 1 89 ? -8.782 -6.425 -14.996 1.00 89.75 89 ASP A CA 1
ATOM 650 C C . ASP A 1 89 ? -8.698 -7.906 -14.604 1.00 89.75 89 ASP A C 1
ATOM 652 O O . ASP A 1 89 ? -7.598 -8.464 -14.565 1.00 89.75 89 ASP A O 1
ATOM 656 N N . GLY A 1 90 ? -9.822 -8.512 -14.208 1.00 90.50 90 GLY A N 1
ATOM 657 C CA . GLY A 1 90 ? -9.855 -9.873 -13.656 1.00 90.50 90 GLY A CA 1
ATOM 658 C C . GLY A 1 90 ? -9.144 -10.038 -12.303 1.00 90.50 90 GLY A C 1
ATOM 659 O O . GLY A 1 90 ? -8.366 -10.975 -12.118 1.00 90.50 90 GLY A O 1
ATOM 660 N N . VAL A 1 91 ? -9.398 -9.145 -11.338 1.00 94.62 91 VAL A N 1
ATOM 661 C CA . VAL A 1 91 ? -8.739 -9.144 -10.014 1.00 94.62 91 VAL A CA 1
ATOM 662 C C . VAL A 1 91 ? -9.485 -9.939 -8.936 1.00 94.62 91 VAL A C 1
ATOM 664 O O . VAL A 1 91 ? -9.043 -9.974 -7.785 1.00 94.62 91 VAL A O 1
ATOM 667 N N . GLY A 1 92 ? -10.587 -10.609 -9.285 1.00 95.06 92 GLY A N 1
ATOM 668 C CA . GLY A 1 92 ? -11.401 -11.388 -8.344 1.00 95.06 92 GLY A CA 1
ATOM 669 C C . GLY A 1 92 ? -10.622 -12.405 -7.492 1.00 95.06 92 GLY A C 1
ATOM 670 O O . GLY A 1 92 ? -10.878 -12.521 -6.294 1.00 95.06 92 GLY A O 1
ATOM 671 N N . GLU A 1 93 ? -9.623 -13.096 -8.056 1.00 95.62 93 GLU A N 1
ATOM 672 C CA . GLU A 1 93 ? -8.803 -14.044 -7.281 1.00 95.62 93 GLU A CA 1
ATOM 673 C C . GLU A 1 93 ? -7.891 -13.332 -6.270 1.00 95.62 93 GLU A C 1
ATOM 675 O O . GLU A 1 93 ? -7.788 -13.765 -5.124 1.00 95.62 93 GLU A O 1
ATOM 680 N N . ILE A 1 94 ? -7.294 -12.195 -6.643 1.00 97.25 94 ILE A N 1
ATOM 681 C CA . ILE A 1 94 ? -6.496 -11.377 -5.716 1.00 97.25 94 ILE A CA 1
ATOM 682 C C . ILE A 1 94 ? -7.384 -10.843 -4.587 1.00 97.25 94 ILE A C 1
ATOM 684 O O . ILE A 1 94 ? -6.962 -10.799 -3.431 1.00 97.25 94 ILE A O 1
ATOM 688 N N . ALA A 1 95 ? -8.625 -10.458 -4.897 1.00 97.62 95 ALA A N 1
ATOM 689 C CA . ALA A 1 95 ? -9.579 -9.999 -3.895 1.00 97.62 95 ALA A CA 1
ATOM 690 C C . ALA A 1 95 ? -9.930 -11.105 -2.889 1.00 97.62 95 ALA A C 1
ATOM 692 O O . ALA A 1 95 ? -9.933 -10.866 -1.681 1.00 97.62 95 ALA A O 1
ATOM 693 N N . ARG A 1 96 ? -10.147 -12.333 -3.375 1.00 97.38 96 ARG A N 1
ATOM 694 C CA . ARG A 1 96 ? -10.359 -13.516 -2.531 1.00 97.38 96 ARG A CA 1
ATOM 695 C C . ARG A 1 96 ? -9.154 -13.769 -1.619 1.00 97.38 96 ARG A C 1
ATOM 697 O O . ARG A 1 96 ? -9.324 -13.900 -0.412 1.00 97.38 96 ARG A O 1
ATOM 704 N N . GLN A 1 97 ? -7.943 -13.747 -2.172 1.00 97.56 97 GLN A N 1
ATOM 705 C CA . GLN A 1 97 ? -6.698 -13.914 -1.412 1.00 97.56 97 GLN A CA 1
ATOM 706 C C . GLN A 1 97 ? -6.481 -12.799 -0.377 1.00 97.56 97 GLN A C 1
ATOM 708 O O . GLN A 1 97 ? -5.978 -13.058 0.713 1.00 97.56 97 GLN A O 1
ATOM 713 N N . ALA A 1 98 ? -6.900 -11.563 -0.666 1.00 98.12 98 ALA A N 1
ATOM 714 C CA . ALA A 1 98 ? -6.847 -10.467 0.300 1.00 98.12 98 ALA A CA 1
ATOM 715 C C . ALA A 1 98 ? -7.756 -10.709 1.514 1.00 98.12 98 ALA A C 1
ATOM 717 O O . ALA A 1 98 ? -7.358 -10.387 2.636 1.00 98.12 98 ALA A O 1
ATOM 718 N N . ILE A 1 99 ? -8.930 -11.320 1.319 1.00 98.38 99 ILE A N 1
ATOM 719 C CA . ILE A 1 99 ? -9.785 -11.766 2.431 1.00 98.38 99 ILE A CA 1
ATOM 720 C C . ILE A 1 99 ? -9.061 -12.835 3.244 1.00 98.38 99 ILE A C 1
ATOM 722 O O . ILE A 1 99 ? -8.942 -12.678 4.455 1.00 98.38 99 ILE A O 1
ATOM 726 N N . GLU A 1 100 ? -8.508 -13.867 2.600 1.00 97.94 100 GLU A N 1
ATOM 727 C CA . GLU A 1 100 ? -7.747 -14.928 3.285 1.00 97.94 100 GLU A CA 1
ATOM 728 C C . GLU A 1 100 ? -6.556 -14.368 4.078 1.00 97.94 100 GLU A C 1
ATOM 730 O O . GLU A 1 100 ? -6.248 -14.854 5.164 1.00 97.94 100 GLU A O 1
ATOM 735 N N . ALA A 1 101 ? -5.922 -13.307 3.572 1.00 97.31 101 ALA A N 1
ATOM 736 C CA . ALA A 1 101 ? -4.807 -12.608 4.208 1.00 97.31 101 ALA A CA 1
ATOM 737 C C . ALA A 1 101 ? -5.225 -11.630 5.326 1.00 97.31 101 ALA A C 1
ATOM 739 O O . ALA A 1 101 ? -4.370 -10.952 5.901 1.00 97.31 101 ALA A O 1
ATOM 740 N N . GLY A 1 102 ? -6.519 -11.539 5.651 1.00 96.69 102 GLY A N 1
ATOM 741 C CA . GLY A 1 102 ? -7.019 -10.801 6.810 1.00 96.69 102 GLY A CA 1
ATOM 742 C C . GLY A 1 102 ? -7.895 -9.585 6.509 1.00 96.69 102 GLY A C 1
ATOM 743 O O . GLY A 1 102 ? -8.296 -8.918 7.462 1.00 96.69 102 GLY A O 1
ATOM 744 N N . ALA A 1 103 ? -8.205 -9.274 5.243 1.00 98.06 103 ALA A N 1
ATOM 745 C CA . ALA A 1 103 ? -9.174 -8.221 4.935 1.00 98.06 103 ALA A CA 1
ATOM 746 C C . ALA A 1 103 ? -10.577 -8.613 5.421 1.00 98.06 103 ALA A C 1
ATOM 748 O O . ALA A 1 103 ? -11.012 -9.754 5.264 1.00 98.06 103 ALA A O 1
ATOM 749 N N . ASP A 1 104 ? -11.305 -7.645 5.968 1.00 98.00 104 ASP A N 1
ATOM 750 C CA . ASP A 1 104 ? -12.730 -7.788 6.276 1.00 98.00 104 ASP A CA 1
ATOM 751 C C . ASP A 1 104 ? -13.584 -7.414 5.058 1.00 98.00 104 ASP A C 1
ATOM 753 O O . ASP A 1 104 ? -14.642 -7.998 4.813 1.00 98.00 104 ASP A O 1
ATOM 757 N N . ARG A 1 105 ? -13.110 -6.428 4.285 1.00 98.00 105 ARG A N 1
ATOM 758 C CA . ARG A 1 105 ? -13.759 -5.913 3.076 1.00 98.00 105 ARG A CA 1
ATOM 759 C C . ARG A 1 105 ? -12.727 -5.686 1.979 1.00 98.00 105 ARG A C 1
ATOM 761 O O . ARG A 1 105 ? -11.591 -5.308 2.268 1.00 98.00 105 ARG A O 1
ATOM 768 N N . VAL A 1 106 ? -13.119 -5.879 0.725 1.00 98.50 106 VAL A N 1
ATOM 769 C CA . VAL A 1 106 ? -12.263 -5.647 -0.440 1.00 98.50 106 VAL A CA 1
ATOM 770 C C . VAL A 1 106 ? -13.015 -4.853 -1.496 1.00 98.50 106 VAL A C 1
ATOM 772 O O . VAL A 1 106 ? -13.977 -5.342 -2.082 1.00 98.50 106 VAL A O 1
ATOM 775 N N . TYR A 1 107 ? -12.553 -3.637 -1.768 1.00 98.56 107 TYR A N 1
ATOM 776 C CA . TYR A 1 107 ? -12.977 -2.882 -2.939 1.00 98.56 107 TYR A CA 1
ATOM 777 C C . TYR A 1 107 ? -12.283 -3.423 -4.184 1.00 98.56 107 TYR A C 1
ATOM 779 O O . TYR A 1 107 ? -11.057 -3.535 -4.211 1.00 98.56 107 TYR A O 1
ATOM 787 N N . THR A 1 108 ? -13.062 -3.714 -5.219 1.00 98.19 108 THR A N 1
ATOM 788 C CA . THR A 1 108 ? -12.557 -4.148 -6.523 1.00 98.19 108 THR A CA 1
ATOM 789 C C . THR A 1 108 ? -13.024 -3.203 -7.616 1.00 98.19 108 THR A C 1
ATOM 791 O O . THR A 1 108 ? -14.154 -2.720 -7.585 1.00 98.19 108 THR A O 1
ATOM 794 N N . ALA A 1 109 ? -12.146 -2.925 -8.572 1.00 97.38 109 ALA A N 1
ATOM 795 C CA . ALA A 1 109 ? -12.513 -2.265 -9.817 1.00 97.38 109 ALA A CA 1
ATOM 796 C C . ALA A 1 109 ? -11.849 -3.005 -10.972 1.00 97.38 109 ALA A C 1
ATOM 798 O O . ALA A 1 109 ? -10.618 -3.090 -11.022 1.00 97.38 109 ALA A O 1
ATOM 799 N N . GLU A 1 110 ? -12.684 -3.535 -11.861 1.00 96.00 110 GLU A N 1
ATOM 800 C CA . GLU A 1 110 ? -12.270 -4.247 -13.064 1.00 96.00 110 GLU A CA 1
ATOM 801 C C . GLU A 1 110 ? -12.553 -3.386 -14.290 1.00 96.00 110 GLU A C 1
ATOM 803 O O . GLU A 1 110 ? -13.709 -3.075 -14.579 1.00 96.00 110 GLU A O 1
ATOM 808 N N . ASP A 1 111 ? -11.495 -2.950 -14.974 1.00 96.12 111 ASP A N 1
ATOM 809 C CA . ASP A 1 111 ? -11.600 -2.132 -16.179 1.00 96.12 111 ASP A CA 1
ATOM 810 C C . ASP A 1 111 ? -10.303 -2.188 -17.016 1.00 96.12 111 ASP A C 1
ATOM 812 O O . ASP A 1 111 ? -9.204 -2.145 -16.450 1.00 96.12 111 ASP A O 1
ATOM 816 N N . PRO A 1 112 ? -10.381 -2.203 -18.363 1.00 93.75 112 PRO A N 1
ATOM 817 C CA . PRO A 1 112 ? -9.203 -2.180 -19.234 1.00 93.75 112 PRO A CA 1
ATOM 818 C C . PRO A 1 112 ? -8.239 -1.012 -18.975 1.00 93.75 112 PRO A C 1
ATOM 820 O O . PRO A 1 112 ? -7.025 -1.156 -19.148 1.00 93.75 112 PRO A O 1
ATOM 823 N N . THR A 1 113 ? -8.748 0.140 -18.524 1.00 95.06 113 THR A N 1
ATOM 824 C CA . THR A 1 113 ? -7.932 1.317 -18.181 1.00 95.06 113 THR A CA 1
ATOM 825 C C . THR A 1 113 ? -7.016 1.080 -16.975 1.00 95.06 113 THR A C 1
ATOM 827 O O . THR A 1 113 ? -6.028 1.8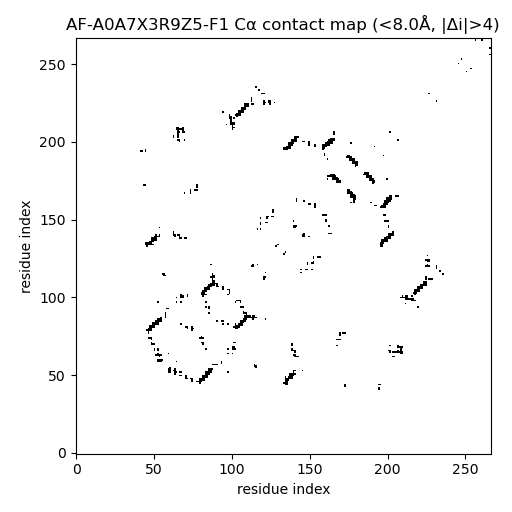06 -16.812 1.00 95.06 113 THR A O 1
ATOM 830 N N . LEU A 1 114 ? -7.308 0.051 -16.168 1.00 95.88 114 LEU A N 1
ATOM 831 C CA . LEU A 1 114 ? -6.590 -0.344 -14.955 1.00 95.88 114 LEU A CA 1
ATOM 832 C C . LEU A 1 114 ? -5.657 -1.548 -15.176 1.00 95.88 114 LEU A C 1
ATOM 834 O O . LEU A 1 114 ? -4.990 -1.976 -14.243 1.00 95.88 114 LEU A O 1
ATOM 838 N N . VAL A 1 115 ? -5.553 -2.105 -16.388 1.00 92.31 115 VAL A N 1
ATOM 839 C CA . VAL A 1 115 ? -4.625 -3.226 -16.667 1.00 92.31 115 VAL A CA 1
ATOM 840 C C . VAL A 1 115 ? -3.173 -2.816 -16.420 1.00 92.31 115 VAL A C 1
ATOM 842 O O . VAL A 1 115 ? -2.380 -3.568 -15.852 1.00 92.31 115 VAL A O 1
ATOM 845 N N . ARG A 1 116 ? -2.812 -1.615 -16.880 1.00 92.12 116 ARG A N 1
ATOM 846 C CA . ARG A 1 116 ? -1.477 -1.042 -16.718 1.00 92.12 116 ARG A CA 1
ATOM 847 C C . ARG A 1 116 ? -1.552 0.114 -15.745 1.00 92.12 116 ARG A C 1
ATOM 849 O O . ARG A 1 116 ? -2.353 1.031 -15.924 1.00 92.12 116 ARG A O 1
ATOM 856 N N . TYR A 1 117 ? -0.678 0.078 -14.746 1.00 95.06 117 TYR A N 1
ATOM 857 C CA . TYR A 1 117 ? -0.612 1.138 -13.759 1.00 95.06 117 TYR A CA 1
ATOM 858 C C . TYR A 1 117 ? -0.293 2.481 -14.430 1.00 95.06 117 TYR A C 1
ATOM 860 O O . TYR A 1 117 ? 0.727 2.650 -15.101 1.00 95.06 117 TYR A O 1
ATOM 868 N N . ARG A 1 118 ? -1.204 3.429 -14.221 1.00 96.00 118 ARG A N 1
ATOM 869 C CA . ARG A 1 118 ? -1.097 4.853 -14.532 1.00 96.00 118 ARG A CA 1
ATOM 870 C C . ARG A 1 118 ? -1.696 5.582 -13.346 1.00 96.00 118 ARG A C 1
ATOM 872 O O . ARG A 1 118 ? -2.767 5.199 -12.870 1.00 96.00 118 ARG A O 1
ATOM 879 N N . VAL A 1 119 ? -1.011 6.596 -12.840 1.00 97.25 119 VAL A N 1
ATOM 880 C CA . VAL A 1 119 ? -1.387 7.191 -11.556 1.00 97.25 119 VAL A CA 1
ATOM 881 C C . VAL A 1 119 ? -2.781 7.823 -11.589 1.00 97.25 119 VAL A C 1
ATOM 883 O O . VAL A 1 119 ? -3.508 7.712 -10.610 1.00 97.25 119 VAL A O 1
ATOM 886 N N . GLU A 1 120 ? -3.202 8.430 -12.701 1.00 97.50 120 GLU A N 1
ATOM 887 C CA . GLU A 1 120 ? -4.456 9.186 -12.791 1.00 97.50 120 GLU A CA 1
ATOM 888 C C . GLU A 1 120 ? -5.722 8.345 -12.537 1.00 97.50 120 GLU A C 1
ATOM 890 O O . GLU A 1 120 ? -6.474 8.695 -11.616 1.00 97.50 120 GLU A O 1
ATOM 895 N N . PRO A 1 121 ? -5.983 7.242 -13.273 1.00 97.38 121 PRO A N 1
ATOM 896 C CA . PRO A 1 121 ? -7.171 6.419 -13.034 1.00 97.38 121 PRO A CA 1
ATOM 897 C C . PRO A 1 121 ? -7.168 5.780 -11.640 1.00 97.38 121 PRO A C 1
ATOM 899 O O . PRO A 1 121 ? -8.202 5.775 -10.968 1.00 97.38 121 PRO A O 1
ATOM 902 N N . TYR A 1 122 ? -6.005 5.332 -11.154 1.00 98.12 122 TYR A N 1
ATOM 903 C CA . TYR A 1 122 ? -5.864 4.732 -9.823 1.00 98.12 122 TYR A CA 1
ATOM 904 C C . TYR A 1 122 ? -6.102 5.757 -8.709 1.00 98.12 122 TYR A C 1
ATOM 906 O O . TYR A 1 122 ? -6.848 5.492 -7.765 1.00 98.12 122 TYR A O 1
ATOM 914 N N . ALA A 1 123 ? -5.498 6.943 -8.814 1.00 98.00 123 ALA A N 1
ATOM 915 C CA . ALA A 1 123 ? -5.610 7.989 -7.807 1.00 98.00 123 ALA A CA 1
ATOM 916 C C . ALA A 1 123 ? -7.028 8.555 -7.740 1.00 98.00 123 ALA A C 1
ATOM 918 O O . ALA A 1 123 ? -7.546 8.761 -6.642 1.00 98.00 123 ALA A O 1
ATOM 919 N N . LYS A 1 124 ? -7.677 8.775 -8.893 1.00 97.81 124 LYS A N 1
ATOM 920 C CA . LYS A 1 124 ? -9.061 9.263 -8.942 1.00 97.81 124 LYS A CA 1
ATOM 921 C C . LYS A 1 124 ? -10.027 8.261 -8.314 1.00 97.81 124 LYS A C 1
ATOM 923 O O . LYS A 1 124 ? -10.903 8.662 -7.544 1.00 97.81 124 LYS A O 1
ATOM 928 N N . LEU A 1 125 ? -9.855 6.977 -8.626 1.00 98.06 125 LEU A N 1
ATOM 929 C CA . LEU A 1 125 ? -10.660 5.901 -8.063 1.00 98.06 125 LEU A CA 1
ATOM 930 C C . LEU A 1 125 ? -10.458 5.777 -6.554 1.00 98.06 125 LEU A C 1
ATOM 932 O O . LEU A 1 125 ? -11.435 5.815 -5.806 1.00 98.06 125 LEU A O 1
ATOM 936 N N . LEU A 1 126 ? -9.206 5.700 -6.096 1.00 98.12 126 LEU A N 1
ATOM 937 C CA . LEU A 1 126 ? -8.913 5.592 -4.672 1.00 98.12 126 LEU A CA 1
ATOM 938 C C . LEU A 1 126 ? -9.426 6.817 -3.909 1.00 98.12 126 LEU A C 1
ATOM 940 O O . LEU A 1 126 ? -10.090 6.652 -2.894 1.00 98.12 126 LEU A O 1
ATOM 944 N N . ALA A 1 127 ? -9.207 8.035 -4.413 1.00 97.12 127 ALA A N 1
ATOM 945 C CA . ALA A 1 127 ? -9.732 9.250 -3.791 1.00 97.12 127 ALA A CA 1
ATOM 946 C C . ALA A 1 127 ? -11.263 9.208 -3.640 1.00 97.12 127 ALA A C 1
ATOM 948 O O . ALA A 1 127 ? -11.764 9.471 -2.551 1.00 97.12 127 ALA A O 1
ATOM 949 N N . ARG A 1 128 ? -12.001 8.789 -4.682 1.00 97.06 128 ARG A N 1
ATOM 950 C CA . ARG A 1 128 ? -13.465 8.625 -4.616 1.00 97.06 128 ARG A CA 1
ATOM 951 C C . ARG A 1 128 ? -13.881 7.615 -3.540 1.00 97.06 128 ARG A C 1
ATOM 953 O O . ARG A 1 128 ? -14.863 7.846 -2.839 1.00 97.06 128 ARG A O 1
ATOM 960 N N . ILE A 1 129 ? -13.171 6.493 -3.416 1.00 96.75 129 ILE A N 1
ATOM 961 C CA . ILE A 1 129 ? -13.459 5.491 -2.379 1.00 96.75 129 ILE A CA 1
ATOM 962 C C . ILE A 1 129 ? -13.235 6.099 -0.987 1.00 96.75 129 ILE A C 1
ATOM 964 O O . ILE A 1 129 ? -14.121 6.011 -0.142 1.00 96.75 129 ILE A O 1
ATOM 968 N N . LEU A 1 130 ? -12.099 6.770 -0.773 1.00 95.25 130 LEU A N 1
ATOM 969 C CA . LEU A 1 130 ? -11.749 7.387 0.512 1.00 95.25 130 LEU A CA 1
ATOM 970 C C . LEU A 1 130 ? -12.668 8.560 0.893 1.00 95.25 130 LEU A C 1
ATOM 972 O O . LEU A 1 130 ? -12.869 8.820 2.075 1.00 95.25 130 LEU A O 1
ATOM 976 N N . GLU A 1 131 ? -13.228 9.276 -0.082 1.00 93.31 131 GLU A N 1
ATOM 977 C CA . GLU A 1 131 ? -14.239 10.315 0.156 1.00 93.31 131 GLU A CA 1
ATOM 978 C C . GLU A 1 131 ? -15.563 9.721 0.657 1.00 93.31 131 GLU A C 1
ATOM 980 O O . GLU A 1 131 ? -16.192 10.287 1.552 1.00 93.31 131 GLU A O 1
ATOM 985 N N . ASN A 1 132 ? -15.975 8.577 0.102 1.00 92.94 132 ASN A N 1
ATOM 986 C CA . ASN A 1 132 ? -17.207 7.890 0.496 1.00 92.94 132 ASN A CA 1
ATOM 987 C C . ASN A 1 132 ? -17.058 7.131 1.821 1.00 92.94 132 ASN A C 1
ATOM 989 O O . ASN A 1 132 ? -18.002 7.077 2.609 1.00 92.94 132 ASN A O 1
ATOM 993 N N . GLU A 1 133 ? -15.881 6.558 2.070 1.00 93.06 133 GLU A N 1
ATOM 994 C CA . GLU A 1 133 ? -15.547 5.857 3.306 1.00 93.06 133 GLU A CA 1
ATOM 995 C C . GLU A 1 133 ? -14.187 6.330 3.848 1.00 93.06 133 GLU A C 1
ATOM 997 O O . GLU A 1 133 ? -13.152 5.734 3.542 1.00 93.06 133 GLU A O 1
ATOM 1002 N N . PRO A 1 134 ? -14.166 7.399 4.666 1.00 91.88 134 PRO A N 1
ATOM 1003 C CA . PRO A 1 134 ? -12.922 7.960 5.190 1.00 91.88 134 PRO A CA 1
ATOM 1004 C C . PRO A 1 134 ? -12.257 7.042 6.232 1.00 91.88 134 PRO A C 1
ATOM 1006 O O . PRO A 1 134 ? -12.852 6.797 7.288 1.00 91.88 134 PRO A O 1
ATOM 1009 N N . PRO A 1 135 ? -11.013 6.570 6.014 1.00 93.94 135 PRO A N 1
ATOM 1010 C CA . PRO A 1 135 ? -10.308 5.745 6.992 1.00 93.94 135 PRO A CA 1
ATOM 1011 C C . PRO A 1 135 ? -9.494 6.568 8.003 1.00 93.94 135 PRO A C 1
ATOM 1013 O O . PRO A 1 135 ? -9.297 7.773 7.859 1.00 93.94 135 PRO A O 1
ATOM 1016 N N . SER A 1 136 ? -8.928 5.905 9.016 1.00 93.06 136 SER A N 1
ATOM 1017 C CA . SER A 1 136 ? -7.860 6.497 9.843 1.00 93.06 136 SER A CA 1
ATOM 1018 C C . SER A 1 136 ? -6.515 6.515 9.123 1.00 93.06 136 SER A C 1
ATOM 1020 O O . SER A 1 136 ? -5.734 7.464 9.254 1.00 93.06 136 SER A O 1
ATOM 1022 N N . VAL A 1 137 ? -6.214 5.430 8.408 1.00 96.12 137 VAL A N 1
ATOM 1023 C CA . VAL A 1 137 ? -4.898 5.150 7.828 1.00 96.12 137 VAL A CA 1
ATOM 1024 C C . VAL A 1 137 ? -5.087 4.509 6.459 1.00 96.12 137 VAL A C 1
ATOM 1026 O O . VAL A 1 137 ? -5.949 3.652 6.299 1.00 96.12 137 VAL A O 1
ATOM 1029 N N . VAL A 1 138 ? -4.263 4.910 5.497 1.00 97.81 138 VAL A N 1
ATOM 1030 C CA . VAL A 1 138 ? -4.126 4.271 4.188 1.00 97.81 138 VAL A CA 1
ATOM 1031 C C . VAL A 1 138 ? -2.690 3.772 4.058 1.00 97.81 138 VAL A C 1
ATOM 1033 O O . VAL A 1 138 ? -1.742 4.551 4.177 1.00 97.81 138 VAL A O 1
ATOM 1036 N N . LEU A 1 139 ? -2.526 2.473 3.840 1.00 98.19 139 LEU A N 1
ATOM 1037 C CA . LEU A 1 139 ? -1.243 1.791 3.727 1.00 98.19 139 LEU A CA 1
ATOM 1038 C C . LEU A 1 139 ? -0.998 1.302 2.300 1.00 98.19 139 LEU A C 1
ATOM 1040 O O . LEU A 1 139 ? -1.917 0.892 1.598 1.00 98.19 139 LEU A O 1
ATOM 1044 N N . MET A 1 140 ? 0.255 1.353 1.862 1.00 98.38 140 MET A N 1
ATOM 1045 C CA . MET A 1 140 ? 0.688 0.810 0.571 1.00 98.38 140 MET A CA 1
ATOM 1046 C C . MET A 1 140 ? 2.100 0.238 0.693 1.00 98.38 140 MET A C 1
ATOM 1048 O O . MET A 1 140 ? 2.855 0.603 1.598 1.00 98.38 140 MET A O 1
ATOM 1052 N N . GLY A 1 141 ? 2.495 -0.621 -0.240 1.00 98.00 141 GLY A N 1
ATOM 1053 C CA . GLY A 1 141 ? 3.903 -0.965 -0.403 1.00 98.00 141 GLY A CA 1
ATOM 1054 C C . GLY A 1 141 ? 4.720 0.244 -0.870 1.00 98.00 141 GLY A C 1
ATOM 1055 O O . GLY A 1 141 ? 4.249 1.060 -1.655 1.00 98.00 141 GLY A O 1
ATOM 1056 N N . ALA A 1 142 ? 5.963 0.381 -0.412 1.00 97.19 142 ALA A N 1
ATOM 1057 C CA . ALA A 1 142 ? 6.910 1.373 -0.925 1.00 97.19 142 ALA A CA 1
ATOM 1058 C C . ALA A 1 142 ? 7.562 0.918 -2.252 1.00 97.19 142 ALA A C 1
ATOM 1060 O O . ALA A 1 142 ? 8.785 0.945 -2.396 1.00 97.19 142 ALA A O 1
ATOM 1061 N N . SER A 1 143 ? 6.749 0.458 -3.205 1.00 96.31 143 SER A N 1
ATOM 1062 C CA . SER A 1 143 ? 7.142 0.260 -4.605 1.00 96.31 143 SER A CA 1
ATOM 1063 C C . SER A 1 143 ? 7.167 1.607 -5.343 1.00 96.31 143 SER A C 1
ATOM 1065 O O . SER A 1 143 ? 6.775 2.637 -4.788 1.00 96.31 143 SER A O 1
ATOM 1067 N N . THR A 1 144 ? 7.600 1.621 -6.606 1.00 95.31 144 THR A N 1
ATOM 1068 C CA . THR A 1 144 ? 7.505 2.831 -7.441 1.00 95.31 144 THR A CA 1
ATOM 1069 C C . THR A 1 144 ? 6.053 3.300 -7.560 1.00 95.31 144 THR A C 1
ATOM 1071 O O . THR A 1 144 ? 5.775 4.470 -7.300 1.00 95.31 144 THR A O 1
ATOM 1074 N N . ALA A 1 145 ? 5.128 2.384 -7.865 1.00 96.62 145 ALA A N 1
ATOM 1075 C CA . ALA A 1 145 ? 3.710 2.695 -8.003 1.00 96.62 145 ALA A CA 1
ATOM 1076 C C . ALA A 1 145 ? 3.079 3.098 -6.662 1.00 96.62 145 ALA A C 1
ATOM 1078 O O . ALA A 1 145 ? 2.373 4.096 -6.586 1.00 96.62 145 ALA A O 1
ATOM 1079 N N . GLY A 1 146 ? 3.385 2.395 -5.570 1.00 97.88 146 GLY A N 1
ATOM 1080 C CA . GLY A 1 146 ? 2.838 2.708 -4.248 1.00 97.88 146 GLY A CA 1
ATOM 1081 C C . GLY A 1 146 ? 3.347 4.031 -3.677 1.00 97.88 146 GLY A C 1
ATOM 1082 O O . GLY A 1 146 ? 2.580 4.773 -3.058 1.00 97.88 146 GLY A O 1
ATOM 1083 N N . LEU A 1 147 ? 4.612 4.393 -3.918 1.00 97.88 147 LEU A N 1
ATOM 1084 C CA . LEU A 1 147 ? 5.138 5.713 -3.552 1.00 97.88 147 LEU A CA 1
ATOM 1085 C C . LEU A 1 147 ? 4.483 6.835 -4.361 1.00 97.88 147 LEU A C 1
ATOM 1087 O O . LEU A 1 147 ? 4.157 7.876 -3.791 1.00 97.88 147 LEU A O 1
ATOM 1091 N N . GLU A 1 148 ? 4.273 6.627 -5.659 1.00 98.12 148 GLU A N 1
ATOM 1092 C CA . GLU A 1 148 ? 3.611 7.607 -6.515 1.00 98.12 148 GLU A CA 1
ATOM 1093 C C . GLU A 1 148 ? 2.126 7.759 -6.159 1.00 98.12 148 GLU A C 1
ATOM 1095 O O . GLU A 1 148 ? 1.684 8.871 -5.867 1.00 98.12 148 GLU A O 1
ATOM 1100 N N . LEU A 1 149 ? 1.373 6.657 -6.092 1.00 98.38 149 LEU A N 1
ATOM 1101 C CA . LEU A 1 149 ? -0.056 6.658 -5.784 1.00 98.38 149 LEU A CA 1
ATOM 1102 C C . LEU A 1 149 ? -0.336 7.257 -4.404 1.00 98.38 149 LEU A C 1
ATOM 1104 O O . LEU A 1 149 ? -1.205 8.120 -4.269 1.00 98.38 149 LEU A O 1
ATOM 1108 N N . SER A 1 150 ? 0.418 6.849 -3.377 1.00 98.00 150 SER A N 1
ATOM 1109 C CA . SER A 1 150 ? 0.250 7.398 -2.025 1.00 98.00 150 SER A CA 1
ATOM 1110 C C . SER A 1 150 ? 0.517 8.902 -1.977 1.00 98.00 150 SER A C 1
ATOM 1112 O O . SER A 1 150 ? -0.245 9.625 -1.339 1.00 98.00 150 SER A O 1
ATOM 1114 N N . ALA A 1 151 ? 1.551 9.396 -2.666 1.00 97.88 151 ALA A N 1
ATOM 1115 C CA . ALA A 1 151 ? 1.847 10.824 -2.738 1.00 97.88 151 ALA A CA 1
ATOM 1116 C C . ALA A 1 151 ? 0.768 11.598 -3.500 1.00 97.88 151 ALA A C 1
ATOM 1118 O O . ALA A 1 151 ? 0.342 12.661 -3.043 1.00 97.88 151 ALA A O 1
ATOM 1119 N N . TYR A 1 152 ? 0.299 11.052 -4.623 1.00 97.75 152 TYR A N 1
ATOM 1120 C CA . TYR A 1 152 ? -0.717 11.681 -5.456 1.00 97.75 152 TYR A CA 1
ATOM 1121 C C . TYR A 1 152 ? -2.046 11.803 -4.705 1.00 97.75 152 TYR A C 1
ATOM 1123 O O . TYR A 1 152 ? -2.604 12.895 -4.597 1.00 97.75 152 TYR A O 1
ATOM 1131 N N . VAL A 1 153 ? -2.532 10.709 -4.113 1.00 97.69 153 VAL A N 1
ATOM 1132 C CA . VAL A 1 153 ? -3.807 10.713 -3.383 1.00 97.69 153 VAL A CA 1
ATOM 1133 C C . VAL A 1 153 ? -3.700 11.523 -2.094 1.00 97.69 153 VAL A C 1
ATOM 1135 O O . VAL A 1 153 ? -4.611 12.2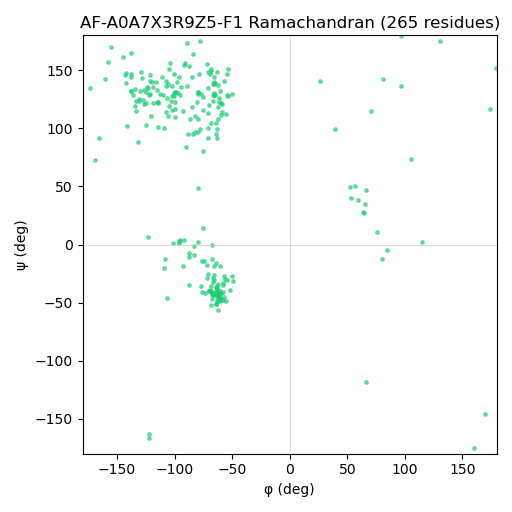92 -1.801 1.00 97.69 153 VAL A O 1
ATOM 1138 N N . ALA A 1 154 ? -2.577 11.451 -1.368 1.00 96.19 154 ALA A N 1
ATOM 1139 C CA . ALA A 1 154 ? -2.367 12.303 -0.198 1.00 96.19 154 ALA A CA 1
ATOM 1140 C C . ALA A 1 154 ? -2.453 13.795 -0.549 1.00 96.19 154 ALA A C 1
ATOM 1142 O O . ALA A 1 154 ? -3.065 14.562 0.196 1.00 96.19 154 ALA A O 1
ATOM 1143 N N . ALA A 1 155 ? -1.893 14.202 -1.693 1.00 95.62 155 ALA A N 1
ATOM 1144 C CA . ALA A 1 155 ? -2.001 15.572 -2.181 1.00 95.62 155 ALA A CA 1
ATOM 1145 C C . ALA A 1 155 ? -3.446 15.942 -2.559 1.00 95.62 155 ALA A C 1
ATOM 1147 O O . ALA A 1 155 ? -3.905 17.017 -2.174 1.00 95.62 155 ALA A O 1
ATOM 1148 N N . LEU A 1 156 ? -4.175 15.052 -3.248 1.00 94.12 156 LEU A N 1
ATOM 1149 C CA . LEU A 1 156 ? -5.582 15.267 -3.613 1.00 94.12 156 LEU A CA 1
ATOM 1150 C C . LEU A 1 156 ? -6.485 15.447 -2.387 1.00 94.12 156 LEU A C 1
ATOM 1152 O O . LEU A 1 156 ? -7.367 16.302 -2.393 1.00 94.12 156 LEU A O 1
ATOM 1156 N N . THR A 1 157 ? -6.255 14.666 -1.332 1.00 92.50 157 THR A N 1
ATOM 1157 C CA . THR A 1 157 ? -7.111 14.658 -0.140 1.00 92.50 157 THR A CA 1
ATOM 1158 C C . THR A 1 157 ? -6.599 15.547 0.997 1.00 92.50 157 THR A C 1
ATOM 1160 O O . THR A 1 157 ? -7.185 15.553 2.076 1.00 92.50 157 THR A O 1
ATOM 1163 N N . GLY A 1 158 ? -5.478 16.254 0.811 1.00 91.50 158 GLY A N 1
ATOM 1164 C CA . GLY A 1 158 ? -4.860 17.088 1.850 1.00 91.50 158 GLY A CA 1
ATOM 1165 C C . GLY A 1 158 ? -4.334 16.309 3.067 1.00 91.50 158 GLY A C 1
ATOM 1166 O O . GLY A 1 158 ? -4.280 16.851 4.171 1.00 91.50 158 GLY A O 1
ATOM 1167 N N . ALA A 1 159 ? -3.965 15.040 2.883 1.00 93.44 159 ALA A N 1
ATOM 1168 C CA . ALA A 1 159 ? -3.518 14.145 3.946 1.00 93.44 159 ALA A CA 1
ATOM 1169 C C . ALA A 1 159 ? -1.992 14.180 4.145 1.00 93.44 159 ALA A C 1
ATOM 1171 O O . ALA A 1 159 ? -1.217 14.495 3.243 1.00 93.44 159 ALA A O 1
ATOM 1172 N N . GLY A 1 160 ? -1.539 13.812 5.347 1.00 94.62 160 GLY A N 1
ATOM 1173 C CA . GLY A 1 160 ? -0.113 13.610 5.616 1.00 94.62 160 GLY A CA 1
ATOM 1174 C C . GLY A 1 160 ? 0.378 12.254 5.101 1.00 94.62 160 GLY A C 1
ATOM 1175 O O . GLY A 1 160 ? -0.355 11.273 5.179 1.00 94.62 160 GLY A O 1
ATOM 1176 N N . LEU A 1 161 ? 1.636 12.187 4.651 1.00 96.44 161 LEU A N 1
ATOM 1177 C CA . LEU A 1 161 ? 2.289 10.969 4.154 1.00 96.44 161 LEU A CA 1
ATOM 1178 C C . LEU A 1 161 ? 3.602 10.686 4.905 1.00 96.44 161 LEU A C 1
ATOM 1180 O O . LEU A 1 161 ? 4.460 11.566 5.012 1.00 96.44 161 LEU A O 1
ATOM 1184 N N . ALA A 1 162 ? 3.790 9.447 5.369 1.00 97.06 162 ALA A N 1
ATOM 1185 C CA . ALA A 1 162 ? 5.079 8.921 5.822 1.00 97.06 162 ALA A CA 1
ATOM 1186 C C . ALA A 1 162 ? 5.546 7.791 4.882 1.00 97.06 162 ALA A C 1
ATOM 1188 O O . ALA A 1 162 ? 5.049 6.669 4.979 1.00 97.06 162 ALA A O 1
ATOM 1189 N N . PRO A 1 163 ? 6.479 8.060 3.956 1.00 96.56 163 PRO A N 1
ATOM 1190 C CA . PRO A 1 163 ? 6.895 7.059 2.986 1.00 96.56 163 PRO A CA 1
ATOM 1191 C C . PRO A 1 163 ? 8.037 6.179 3.512 1.00 96.56 163 PRO A C 1
ATOM 1193 O O . PRO A 1 163 ? 8.860 6.642 4.302 1.00 96.56 163 PRO A O 1
ATOM 1196 N N . ASP A 1 164 ? 8.129 4.951 3.002 1.00 96.12 164 ASP A N 1
ATOM 1197 C CA . ASP A 1 164 ? 9.243 4.011 3.197 1.00 96.12 164 ASP A CA 1
ATOM 1198 C C . ASP A 1 164 ? 9.532 3.709 4.682 1.00 96.12 164 ASP A C 1
ATOM 1200 O O . ASP A 1 164 ? 10.654 3.838 5.181 1.00 96.12 164 ASP A O 1
ATOM 1204 N N . CYS A 1 165 ? 8.473 3.361 5.414 1.00 97.94 165 CYS A N 1
ATOM 1205 C CA . CYS A 1 165 ? 8.503 3.078 6.843 1.00 97.94 165 CYS A CA 1
ATOM 1206 C C . CYS A 1 165 ? 8.899 1.629 7.137 1.00 97.94 165 CYS A C 1
ATOM 1208 O O . CYS A 1 165 ? 8.514 0.700 6.428 1.00 97.94 165 CYS A O 1
ATOM 1210 N N . THR A 1 166 ? 9.645 1.446 8.224 1.00 97.19 166 THR A N 1
ATOM 1211 C CA . THR A 1 166 ? 10.128 0.146 8.706 1.00 97.19 166 THR A CA 1
ATOM 1212 C C . THR A 1 166 ? 9.426 -0.304 9.982 1.00 97.19 166 THR A C 1
ATOM 1214 O O . THR A 1 166 ? 9.429 -1.487 10.289 1.00 97.19 166 THR A O 1
ATOM 1217 N N . GLU A 1 167 ? 8.812 0.610 10.736 1.00 97.62 167 GLU A N 1
ATOM 1218 C CA . GLU A 1 167 ? 8.030 0.254 11.924 1.00 97.62 167 GLU A CA 1
ATOM 1219 C C . GLU A 1 167 ? 6.798 1.144 12.045 1.00 97.62 167 GLU A C 1
ATOM 1221 O O . GLU A 1 167 ? 6.836 2.326 11.691 1.00 97.62 167 GLU A O 1
ATOM 1226 N N . LEU A 1 168 ? 5.722 0.578 12.593 1.00 97.44 168 LEU A N 1
ATOM 1227 C CA . LEU A 1 168 ? 4.459 1.261 12.852 1.00 97.44 168 LEU A CA 1
ATOM 1228 C C . LEU A 1 168 ? 4.027 0.980 14.292 1.00 97.44 168 LEU A C 1
ATOM 1230 O O . LEU A 1 168 ? 3.868 -0.177 14.693 1.00 97.44 168 LEU A O 1
ATOM 1234 N N . HIS A 1 169 ? 3.823 2.054 15.049 1.00 96.44 169 HIS A N 1
ATOM 1235 C CA . HIS A 1 169 ? 3.449 2.017 16.459 1.00 96.44 169 HIS A CA 1
ATOM 1236 C C . HIS A 1 169 ? 2.128 2.748 16.656 1.00 96.44 169 HIS A C 1
ATOM 1238 O O . HIS A 1 169 ? 1.978 3.891 16.217 1.00 96.44 169 HIS A O 1
ATOM 1244 N N . VAL A 1 170 ? 1.187 2.100 17.331 1.00 94.12 170 VAL A N 1
ATOM 1245 C CA . VAL A 1 170 ? -0.115 2.670 17.677 1.00 94.12 170 VAL A CA 1
ATOM 1246 C C . VAL A 1 170 ? -0.198 2.787 19.197 1.00 94.12 170 VAL A C 1
ATOM 1248 O O . VAL A 1 170 ? -0.029 1.808 19.918 1.00 94.12 170 VAL A O 1
ATOM 1251 N N . GLU A 1 171 ? -0.438 4.002 19.687 1.00 91.38 171 GLU A N 1
ATOM 1252 C CA . GLU A 1 171 ? -0.661 4.294 21.106 1.00 91.38 171 GLU A CA 1
ATOM 1253 C C . GLU A 1 171 ? -1.996 5.030 21.256 1.00 91.38 171 GLU A C 1
ATOM 1255 O O . GLU A 1 171 ? -2.092 6.224 20.959 1.00 91.38 171 GLU A O 1
ATOM 1260 N N . GLY A 1 172 ? -3.039 4.326 21.704 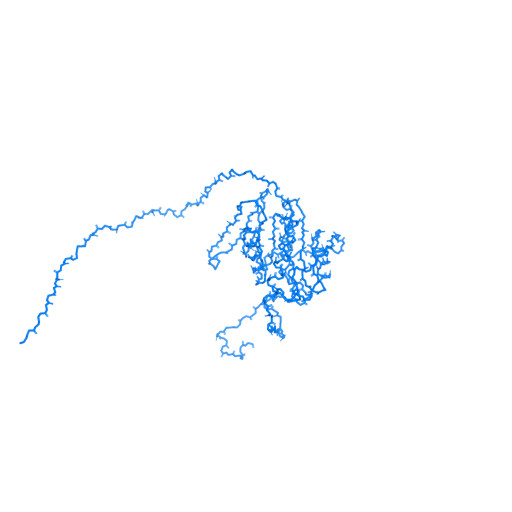1.00 86.44 172 GLY A N 1
ATOM 1261 C CA . GLY A 1 172 ? -4.400 4.865 21.692 1.00 86.44 172 GLY A CA 1
ATOM 1262 C C . GLY A 1 172 ? -4.883 5.068 20.255 1.00 86.44 172 GLY A C 1
ATOM 1263 O O . GLY A 1 172 ? -4.956 4.116 19.492 1.00 86.44 172 GLY A O 1
ATOM 1264 N N . ASP A 1 173 ? -5.182 6.309 19.875 1.00 82.75 173 ASP A N 1
ATOM 1265 C CA . ASP A 1 173 ? -5.571 6.698 18.510 1.00 82.75 173 ASP A CA 1
ATOM 1266 C C . ASP A 1 173 ? -4.399 7.241 17.671 1.00 82.75 173 ASP A C 1
ATOM 1268 O O . ASP A 1 173 ? -4.569 7.675 16.526 1.00 82.75 173 ASP A O 1
ATOM 1272 N N . ARG A 1 174 ? -3.185 7.244 18.234 1.00 88.00 174 ARG A N 1
ATOM 1273 C CA . ARG A 1 174 ? -2.027 7.880 17.618 1.00 88.00 174 ARG A CA 1
ATOM 1274 C C . ARG A 1 174 ? -1.142 6.866 16.910 1.00 88.00 174 ARG A C 1
ATOM 1276 O O . ARG A 1 174 ? -0.385 6.140 17.550 1.00 88.00 174 ARG A O 1
ATOM 1283 N N . LEU A 1 175 ? -1.145 6.929 15.580 1.00 93.06 175 LEU A N 1
ATOM 1284 C CA . LEU A 1 175 ? -0.153 6.264 14.740 1.00 93.06 175 LEU A CA 1
ATOM 1285 C C . LEU A 1 175 ? 1.156 7.063 14.685 1.00 93.06 175 LEU A C 1
ATOM 1287 O O . LEU A 1 175 ? 1.167 8.265 14.393 1.00 93.06 175 LEU A O 1
ATOM 1291 N N . THR A 1 176 ? 2.261 6.360 14.900 1.00 95.88 176 THR A N 1
ATOM 1292 C CA . THR A 1 176 ? 3.624 6.850 14.714 1.00 95.88 176 THR A CA 1
ATOM 1293 C C . THR A 1 176 ? 4.380 5.896 13.793 1.00 95.88 176 THR A C 1
ATOM 1295 O O . THR A 1 176 ? 4.346 4.686 13.998 1.00 95.88 176 THR A O 1
ATOM 1298 N N . ALA A 1 177 ? 5.076 6.434 12.793 1.00 97.25 177 ALA A N 1
ATOM 1299 C CA . ALA A 1 177 ? 5.816 5.645 11.813 1.00 97.25 177 ALA A CA 1
ATOM 1300 C C . ALA A 1 177 ? 7.323 5.903 11.924 1.00 97.25 177 ALA A C 1
ATOM 1302 O O . ALA A 1 177 ? 7.760 7.053 12.001 1.00 97.25 177 ALA A O 1
ATOM 1303 N N . VAL A 1 178 ? 8.125 4.843 11.942 1.00 97.44 178 VAL A N 1
ATOM 1304 C CA . VAL A 1 178 ? 9.588 4.925 11.966 1.00 97.44 178 VAL A CA 1
ATOM 1305 C C . VAL A 1 178 ? 10.107 4.679 10.563 1.00 97.44 178 VAL A C 1
ATOM 1307 O O . VAL A 1 178 ? 9.724 3.704 9.917 1.00 97.44 178 VAL A O 1
ATOM 1310 N N . ARG A 1 179 ? 10.990 5.559 10.092 1.00 96.25 179 ARG A N 1
ATOM 1311 C CA . ARG A 1 179 ? 11.621 5.420 8.782 1.00 96.25 179 ARG A CA 1
ATOM 1312 C C . ARG A 1 179 ? 13.079 5.877 8.782 1.00 96.25 179 ARG A C 1
ATOM 1314 O O . ARG A 1 179 ? 13.411 6.863 9.458 1.00 96.25 179 ARG A O 1
ATOM 1321 N N . PRO A 1 180 ? 13.943 5.231 7.987 1.00 93.88 180 PRO A N 1
ATOM 1322 C CA . PRO A 1 180 ? 15.258 5.764 7.680 1.00 93.88 180 PRO A CA 1
ATOM 1323 C C . PRO A 1 180 ? 15.151 7.013 6.789 1.00 93.88 180 PRO A C 1
ATOM 1325 O O . PRO A 1 180 ? 14.281 7.141 5.927 1.00 93.88 180 PRO A O 1
ATOM 1328 N N . ALA A 1 181 ? 16.081 7.936 6.988 1.00 88.44 181 ALA A N 1
ATOM 1329 C CA . ALA A 1 181 ? 16.288 9.155 6.223 1.00 88.44 181 ALA A CA 1
ATOM 1330 C C . ALA A 1 181 ? 17.794 9.351 5.985 1.00 88.44 181 ALA A C 1
ATOM 1332 O O . ALA A 1 181 ? 18.627 8.705 6.623 1.00 88.44 181 ALA A O 1
ATOM 1333 N N . LEU A 1 182 ? 18.154 10.239 5.051 1.00 87.06 182 LEU A N 1
ATOM 1334 C CA . LEU A 1 182 ? 19.553 10.547 4.708 1.00 87.06 182 LEU A CA 1
ATOM 1335 C C . LEU A 1 182 ? 20.384 9.289 4.383 1.00 87.06 182 LEU A C 1
ATOM 1337 O O . LEU A 1 182 ? 21.471 9.092 4.927 1.00 87.06 182 LEU A O 1
ATOM 1341 N N . VAL A 1 183 ? 19.851 8.432 3.502 1.00 84.38 183 VAL A N 1
ATOM 1342 C CA . VAL A 1 183 ? 20.496 7.174 3.068 1.00 84.38 183 VAL A CA 1
ATOM 1343 C C . VAL A 1 183 ? 20.769 6.232 4.255 1.00 84.38 183 VAL A C 1
ATOM 1345 O O . VAL A 1 183 ? 21.805 5.587 4.344 1.00 84.38 183 VAL A O 1
ATOM 1348 N N . GLY A 1 184 ? 19.842 6.187 5.216 1.00 82.44 184 GLY A N 1
ATOM 1349 C CA . GLY A 1 184 ? 19.924 5.307 6.387 1.00 82.44 184 GLY A CA 1
ATOM 1350 C C . GLY A 1 184 ? 20.749 5.848 7.556 1.00 82.44 184 GLY A C 1
ATOM 1351 O O . GLY A 1 184 ? 20.743 5.239 8.619 1.00 82.44 184 GLY A O 1
ATOM 1352 N N . ASN A 1 185 ? 21.401 7.005 7.414 1.00 89.06 185 ASN A N 1
ATOM 1353 C CA . ASN A 1 185 ? 22.211 7.594 8.490 1.00 89.06 185 ASN A CA 1
ATOM 1354 C C . ASN A 1 185 ? 21.380 8.220 9.618 1.00 89.06 185 ASN A C 1
ATOM 1356 O O . ASN A 1 185 ? 21.912 8.549 10.677 1.00 89.06 185 ASN A O 1
ATOM 1360 N N . LEU A 1 186 ? 20.085 8.429 9.385 1.00 92.69 186 LEU A N 1
ATOM 1361 C CA . LEU A 1 186 ? 19.159 8.965 10.368 1.00 92.69 186 LEU A CA 1
ATOM 1362 C C . LEU A 1 186 ? 17.932 8.066 10.433 1.00 92.69 186 LEU A C 1
ATOM 1364 O O . LEU A 1 186 ? 17.332 7.770 9.407 1.00 92.69 186 LEU A O 1
ATOM 1368 N N . VAL A 1 187 ? 17.516 7.693 11.637 1.00 94.62 187 VAL A N 1
ATOM 1369 C CA . VAL A 1 187 ? 16.198 7.097 11.868 1.00 94.62 187 VAL A CA 1
ATOM 1370 C C . VAL A 1 187 ? 15.292 8.187 12.417 1.00 94.62 187 VAL A C 1
ATOM 1372 O O . VAL A 1 187 ? 15.651 8.892 13.361 1.00 94.62 187 VAL A O 1
ATOM 1375 N N . SER A 1 188 ? 14.135 8.361 11.788 1.00 94.62 188 SER A N 1
ATOM 1376 C CA . SER A 1 188 ? 13.166 9.390 12.146 1.00 94.62 188 SER A CA 1
ATOM 1377 C C . SER A 1 188 ? 11.836 8.765 12.536 1.00 94.62 188 SER A C 1
ATOM 1379 O O . SER A 1 188 ? 11.369 7.816 11.910 1.00 94.62 188 SER A O 1
ATOM 1381 N N . THR A 1 189 ? 11.232 9.331 13.573 1.00 96.12 189 THR A N 1
ATOM 1382 C CA . THR A 1 189 ? 9.913 8.957 14.071 1.00 96.12 189 THR A CA 1
ATOM 1383 C C . THR A 1 189 ? 8.927 10.043 13.656 1.00 96.12 189 THR A C 1
ATOM 1385 O O . THR A 1 189 ? 9.002 11.182 14.123 1.00 96.12 189 THR A O 1
ATOM 1388 N N . VAL A 1 190 ? 8.027 9.704 12.739 1.00 94.75 190 VAL A N 1
ATOM 1389 C CA . VAL A 1 190 ? 7.055 10.612 12.133 1.00 94.75 190 VAL A CA 1
ATOM 1390 C C . VAL A 1 190 ? 5.715 10.454 12.837 1.00 94.75 190 VAL A C 1
ATOM 1392 O O . VAL A 1 190 ? 5.214 9.347 13.015 1.00 94.75 190 VAL A O 1
ATOM 1395 N N . SER A 1 191 ? 5.125 11.582 13.226 1.00 93.06 191 SER A N 1
ATOM 1396 C CA . SER A 1 191 ? 3.757 11.647 13.740 1.00 93.06 191 SER A CA 1
ATOM 1397 C C . SER A 1 191 ? 2.937 12.583 12.867 1.00 93.06 191 SER A C 1
ATOM 1399 O O . SER A 1 191 ? 3.445 13.580 12.346 1.00 93.06 191 SER A O 1
ATOM 1401 N N . PHE A 1 192 ? 1.662 12.258 12.715 1.00 91.31 192 PHE A N 1
ATOM 1402 C CA . PHE A 1 192 ? 0.742 13.009 11.876 1.00 91.31 192 PHE A CA 1
ATOM 1403 C C . PHE A 1 192 ? -0.019 14.032 12.714 1.00 91.31 192 PHE A C 1
ATOM 1405 O O . PHE A 1 192 ? -0.496 13.728 13.809 1.00 91.31 192 PHE A O 1
ATOM 1412 N N . ARG A 1 193 ? -0.131 15.255 12.193 1.00 83.50 193 ARG A N 1
ATOM 1413 C CA . ARG A 1 193 ? -0.930 16.331 12.788 1.00 83.50 193 ARG A CA 1
ATOM 1414 C C . ARG A 1 193 ? -2.206 16.518 11.975 1.00 83.50 193 ARG A C 1
ATOM 1416 O O . ARG A 1 193 ? -2.183 16.317 10.768 1.00 83.50 193 ARG A O 1
ATOM 1423 N N . GLY A 1 194 ? -3.266 16.972 12.636 1.00 74.38 194 GLY A N 1
ATOM 1424 C CA . GLY A 1 194 ? -4.555 17.246 12.002 1.00 74.38 194 GLY A CA 1
ATOM 1425 C C . GLY A 1 194 ? -5.560 16.102 12.128 1.00 74.38 194 GLY A C 1
ATOM 1426 O O . GLY A 1 194 ? -5.292 15.064 12.741 1.00 74.38 194 GLY A O 1
ATOM 1427 N N . THR A 1 195 ? -6.736 16.353 11.566 1.00 68.75 195 THR A N 1
ATOM 1428 C CA . THR A 1 195 ? -7.876 15.441 11.481 1.00 68.75 195 THR A CA 1
ATOM 1429 C C . THR A 1 195 ? -7.998 14.971 10.030 1.00 68.75 195 THR A C 1
ATOM 1431 O O . THR A 1 195 ? -7.807 15.767 9.115 1.00 68.75 195 THR A O 1
ATOM 1434 N N . GLY A 1 196 ? -8.237 13.678 9.813 1.00 80.25 196 GLY A N 1
ATOM 1435 C CA . GLY A 1 196 ? -8.238 13.054 8.484 1.00 80.25 196 GLY A CA 1
ATOM 1436 C C . GLY A 1 196 ? -7.396 11.778 8.422 1.00 80.25 196 GLY A C 1
ATOM 1437 O O . GLY A 1 196 ? -6.735 11.405 9.404 1.00 80.25 196 GLY A O 1
ATOM 1438 N N . HIS A 1 197 ? -7.437 11.113 7.266 1.00 89.00 197 HIS A N 1
ATOM 1439 C CA . HIS A 1 197 ? -6.654 9.908 7.005 1.00 89.00 197 HIS A CA 1
ATOM 1440 C C . HIS A 1 197 ? -5.164 10.219 6.843 1.00 89.00 197 HIS A C 1
ATOM 1442 O O . HIS A 1 197 ? -4.748 11.334 6.522 1.00 89.00 197 HIS A O 1
ATOM 1448 N N . ARG A 1 198 ? -4.338 9.208 7.115 1.00 94.12 198 ARG A N 1
ATOM 1449 C CA . ARG A 1 198 ? -2.871 9.290 7.103 1.00 94.12 198 ARG A CA 1
ATOM 1450 C C . ARG A 1 198 ? -2.346 8.269 6.118 1.00 94.12 198 ARG A C 1
ATOM 1452 O O . ARG A 1 198 ? -2.692 7.099 6.235 1.00 94.12 198 ARG A O 1
ATOM 1459 N N . PHE A 1 199 ? -1.492 8.685 5.198 1.00 97.31 199 PHE A N 1
ATOM 1460 C CA . PHE A 1 199 ? -0.830 7.756 4.297 1.00 97.31 199 PHE A CA 1
ATOM 1461 C C . PHE A 1 199 ? 0.480 7.266 4.898 1.00 97.31 199 PHE A C 1
ATOM 1463 O O . PHE A 1 199 ? 1.282 8.046 5.425 1.00 97.31 199 PHE A O 1
ATOM 1470 N N . VAL A 1 200 ? 0.720 5.969 4.774 1.00 98.06 200 VAL A N 1
ATOM 1471 C CA . VAL A 1 200 ? 1.995 5.341 5.100 1.00 98.06 200 VAL A CA 1
ATOM 1472 C C . VAL A 1 200 ? 2.354 4.387 3.974 1.00 98.06 200 VAL A C 1
ATOM 1474 O O . VAL A 1 200 ? 1.517 3.598 3.548 1.00 98.06 200 VAL A O 1
ATOM 1477 N N . THR A 1 201 ? 3.601 4.419 3.511 1.00 98.50 201 THR A N 1
ATOM 1478 C CA . THR A 1 201 ? 4.125 3.313 2.705 1.00 98.50 201 THR A CA 1
ATOM 1479 C C . THR A 1 201 ? 5.129 2.505 3.502 1.00 98.50 201 THR A C 1
ATOM 1481 O O . THR A 1 201 ? 5.905 3.067 4.279 1.00 98.50 201 THR A O 1
ATOM 1484 N N . VAL A 1 202 ? 5.097 1.185 3.342 1.00 98.25 202 VAL A N 1
ATOM 1485 C CA . VAL A 1 202 ? 5.961 0.260 4.079 1.00 98.25 202 VAL A CA 1
ATOM 1486 C C . VAL A 1 202 ? 7.064 -0.294 3.198 1.00 98.25 202 VAL A C 1
ATOM 1488 O O . VAL A 1 202 ? 6.851 -0.644 2.038 1.00 98.25 202 VAL A O 1
ATOM 1491 N N . ARG A 1 203 ? 8.269 -0.365 3.756 1.00 96.25 203 ARG A N 1
ATOM 1492 C CA . ARG A 1 203 ? 9.441 -0.864 3.049 1.00 96.25 203 ARG A CA 1
ATOM 1493 C C . ARG A 1 203 ? 9.298 -2.355 2.738 1.00 96.25 203 ARG A C 1
ATOM 1495 O O . ARG A 1 203 ? 8.900 -3.144 3.595 1.00 96.25 203 ARG A O 1
ATOM 1502 N N . ARG A 1 204 ? 9.704 -2.733 1.524 1.00 94.31 204 ARG A N 1
ATOM 1503 C CA . ARG A 1 204 ? 9.776 -4.127 1.077 1.00 94.31 204 ARG A CA 1
ATOM 1504 C C . ARG A 1 204 ? 10.677 -4.966 1.995 1.00 94.31 204 ARG A C 1
ATOM 1506 O O . ARG A 1 204 ? 11.749 -4.520 2.399 1.00 94.31 204 ARG A O 1
ATOM 1513 N N . ASN A 1 205 ? 10.253 -6.195 2.253 1.00 92.00 205 ASN A N 1
ATOM 1514 C CA . ASN A 1 205 ? 10.908 -7.238 3.044 1.00 92.00 205 ASN A CA 1
ATOM 1515 C C . ASN A 1 205 ? 11.100 -6.897 4.531 1.00 92.00 205 ASN A C 1
ATOM 1517 O O . ASN A 1 205 ? 12.030 -7.393 5.162 1.00 92.00 205 ASN A O 1
ATOM 1521 N N . ILE A 1 206 ? 10.227 -6.052 5.093 1.00 94.56 206 ILE A N 1
ATOM 1522 C CA . ILE A 1 206 ? 10.223 -5.729 6.531 1.00 94.56 206 ILE A CA 1
ATOM 1523 C C . ILE A 1 206 ? 9.061 -6.393 7.266 1.00 94.56 206 ILE A C 1
ATOM 1525 O O . ILE A 1 206 ? 9.250 -6.956 8.342 1.00 94.56 206 ILE A O 1
ATOM 1529 N N . PHE A 1 207 ? 7.860 -6.316 6.700 1.00 95.69 207 PHE A N 1
ATOM 1530 C CA . PHE A 1 207 ? 6.664 -6.892 7.300 1.00 95.69 207 PHE A CA 1
ATOM 1531 C C . PHE A 1 207 ? 6.435 -8.276 6.711 1.00 95.69 207 PHE A C 1
ATOM 1533 O O . PHE A 1 207 ? 6.436 -8.432 5.493 1.00 95.69 207 PHE A O 1
ATOM 1540 N N . GLN A 1 208 ? 6.258 -9.276 7.568 1.00 95.38 208 GLN A N 1
ATOM 1541 C CA . GLN A 1 208 ? 5.995 -10.635 7.116 1.00 95.38 208 GLN A CA 1
ATOM 1542 C C . GLN A 1 208 ? 4.515 -10.765 6.731 1.00 95.38 208 GLN A C 1
ATOM 1544 O O . GLN A 1 208 ? 3.672 -10.382 7.546 1.00 95.38 208 GLN A O 1
ATOM 1549 N N . PRO A 1 209 ? 4.182 -11.289 5.537 1.00 95.56 209 PRO A N 1
ATOM 1550 C CA . PRO A 1 209 ? 2.804 -11.608 5.178 1.00 95.56 209 PRO A CA 1
ATOM 1551 C C . PRO A 1 209 ? 2.151 -12.532 6.209 1.00 95.56 209 PRO A C 1
ATOM 1553 O O . PRO A 1 209 ? 2.828 -13.377 6.799 1.00 95.56 209 PRO A O 1
ATOM 1556 N N . ALA A 1 210 ? 0.845 -12.375 6.417 1.00 94.06 210 ALA A N 1
ATOM 1557 C CA . ALA A 1 210 ? 0.077 -13.309 7.230 1.00 94.06 210 ALA A CA 1
ATOM 1558 C C . ALA A 1 210 ? -0.079 -14.650 6.499 1.00 94.06 210 ALA A C 1
ATOM 1560 O O . ALA A 1 210 ? -0.169 -14.681 5.270 1.00 94.06 210 ALA A O 1
ATOM 1561 N N . ASP A 1 211 ? -0.148 -15.743 7.260 1.00 95.19 211 ASP A N 1
ATOM 1562 C CA . ASP A 1 211 ? -0.556 -17.029 6.703 1.00 95.19 211 ASP A CA 1
ATOM 1563 C C . ASP A 1 211 ? -2.024 -16.924 6.248 1.00 95.19 211 ASP A C 1
ATOM 1565 O O . ASP A 1 211 ? -2.863 -16.464 7.030 1.00 95.19 211 ASP A O 1
ATOM 1569 N N . PRO A 1 212 ? -2.353 -17.312 5.003 1.00 95.31 212 PRO A N 1
ATOM 1570 C CA . PRO A 1 212 ? -3.716 -17.219 4.502 1.00 95.31 212 PRO A CA 1
ATOM 1571 C C . PRO A 1 212 ? -4.642 -18.171 5.266 1.00 95.31 212 PRO A C 1
ATOM 1573 O O . PRO A 1 212 ? -4.293 -19.328 5.513 1.00 95.31 212 PRO A O 1
ATOM 1576 N N . ASP A 1 213 ? -5.845 -17.696 5.587 1.00 96.44 213 ASP A N 1
ATOM 1577 C CA . ASP A 1 213 ? -6.937 -18.495 6.144 1.00 96.44 213 ASP A CA 1
ATOM 1578 C C . ASP A 1 213 ? -8.059 -18.664 5.104 1.00 96.44 213 ASP A C 1
ATOM 1580 O O . ASP A 1 213 ? -8.898 -17.770 4.953 1.00 96.44 213 ASP A O 1
ATOM 1584 N N . PRO A 1 214 ? -8.129 -19.817 4.409 1.00 95.00 214 PRO A N 1
ATOM 1585 C CA . PRO A 1 214 ? -9.159 -20.072 3.404 1.00 95.00 214 PRO A CA 1
ATOM 1586 C C . PRO A 1 214 ? -10.591 -20.113 3.942 1.00 95.00 214 PRO A C 1
ATOM 1588 O O . PRO A 1 214 ? -11.542 -20.073 3.163 1.00 95.00 214 PRO A O 1
ATOM 1591 N N . ALA A 1 215 ? -10.770 -20.242 5.261 1.00 95.88 215 ALA A N 1
ATOM 1592 C CA . ALA A 1 215 ? -12.087 -20.241 5.887 1.00 95.88 215 ALA A CA 1
ATOM 1593 C C . ALA A 1 215 ? -12.573 -18.827 6.243 1.00 95.88 215 ALA A C 1
ATOM 1595 O O . ALA A 1 215 ? -13.728 -18.666 6.657 1.00 95.88 215 ALA A O 1
ATOM 1596 N N . ARG A 1 216 ? -11.721 -17.803 6.099 1.00 96.44 216 ARG A N 1
ATOM 1597 C CA . ARG A 1 216 ? -12.081 -16.423 6.414 1.00 96.44 216 ARG A CA 1
ATOM 1598 C C . ARG A 1 216 ? -13.145 -15.909 5.448 1.00 96.44 216 ARG A C 1
ATOM 1600 O O . ARG A 1 216 ? -13.000 -15.976 4.232 1.00 96.44 216 ARG A O 1
ATOM 1607 N N . ALA A 1 217 ? -14.214 -15.360 6.013 1.00 95.62 217 ALA A N 1
ATOM 1608 C CA . ALA A 1 217 ? -15.252 -14.673 5.262 1.00 95.62 217 ALA A CA 1
ATOM 1609 C C . ALA A 1 217 ? -14.994 -13.162 5.260 1.00 95.62 217 ALA A C 1
ATOM 1611 O O . ALA A 1 217 ? -14.567 -12.598 6.267 1.00 95.62 217 ALA A O 1
ATOM 1612 N N . GLY A 1 218 ? -15.309 -12.518 4.141 1.00 96.00 218 GLY A N 1
ATOM 1613 C CA . GLY A 1 218 ? -15.218 -11.076 3.954 1.00 96.00 218 GLY A CA 1
ATOM 1614 C C . GLY A 1 218 ? -16.181 -10.617 2.865 1.00 96.00 218 GLY A C 1
AT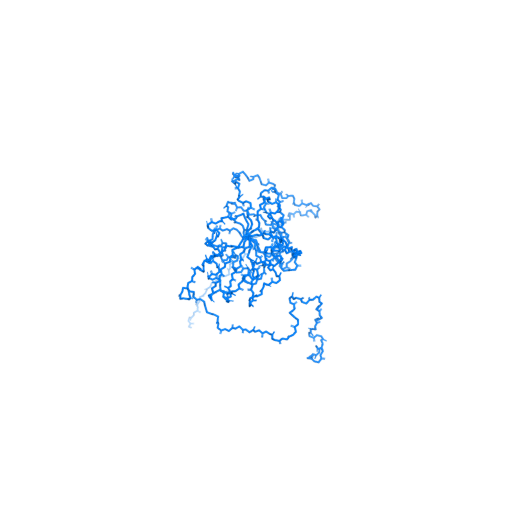OM 1615 O O . GLY A 1 218 ? -16.791 -11.433 2.171 1.00 96.00 218 GLY A O 1
ATOM 1616 N N . GLU A 1 219 ? -16.340 -9.308 2.735 1.00 98.06 219 GLU A N 1
ATOM 1617 C CA . GLU A 1 219 ? -17.211 -8.693 1.731 1.00 98.06 219 GLU A CA 1
ATOM 1618 C C . GLU A 1 219 ? -16.385 -8.199 0.537 1.00 98.06 219 GLU A C 1
ATOM 1620 O O . GLU A 1 219 ? -15.398 -7.488 0.720 1.00 98.06 219 GLU A O 1
ATOM 1625 N N . ILE A 1 220 ? -16.802 -8.525 -0.687 1.00 98.19 220 ILE A N 1
ATOM 1626 C CA . ILE A 1 220 ? -16.239 -7.938 -1.910 1.00 98.19 220 ILE A CA 1
ATOM 1627 C C . ILE A 1 220 ? -17.220 -6.889 -2.427 1.00 98.19 220 ILE A C 1
ATOM 1629 O O . ILE A 1 220 ? -18.407 -7.171 -2.587 1.00 98.19 220 ILE A O 1
ATOM 1633 N N . ILE A 1 221 ? -16.718 -5.683 -2.677 1.00 98.25 221 ILE A N 1
ATOM 1634 C CA . ILE A 1 221 ? -17.500 -4.538 -3.137 1.00 98.25 221 ILE A CA 1
ATOM 1635 C C . ILE A 1 221 ? -16.940 -4.087 -4.476 1.00 98.25 221 ILE A C 1
ATOM 1637 O O . ILE A 1 221 ? -15.838 -3.545 -4.558 1.00 98.25 221 ILE A O 1
ATOM 1641 N N . GLU A 1 222 ? -17.716 -4.300 -5.526 1.00 97.94 222 GLU A N 1
ATOM 1642 C CA . GLU A 1 222 ? -17.380 -3.851 -6.871 1.00 97.94 222 GLU A CA 1
ATOM 1643 C C . GLU A 1 222 ? -17.714 -2.365 -7.028 1.00 97.94 222 GLU A C 1
ATOM 1645 O O . GLU A 1 222 ? -18.809 -1.906 -6.687 1.00 97.94 222 GLU A O 1
ATOM 1650 N N . VAL A 1 223 ? -16.760 -1.598 -7.550 1.00 97.50 223 VAL A N 1
ATOM 1651 C CA . VAL A 1 223 ? -16.929 -0.183 -7.879 1.00 97.50 223 VAL A CA 1
ATOM 1652 C C . VAL A 1 223 ? -16.494 0.076 -9.320 1.00 97.50 223 VAL A C 1
ATOM 1654 O O . VAL A 1 223 ? -15.528 -0.524 -9.791 1.00 97.50 223 VAL A O 1
ATOM 1657 N N . PRO A 1 224 ? -17.181 0.974 -10.048 1.00 96.69 224 PRO A N 1
ATOM 1658 C CA . PRO A 1 224 ? -16.800 1.292 -11.416 1.00 96.69 224 PRO A CA 1
ATOM 1659 C C . PRO A 1 224 ? -15.467 2.045 -11.447 1.00 96.69 224 PRO A C 1
ATOM 1661 O O . PRO A 1 224 ? -15.166 2.828 -10.535 1.00 96.69 224 PRO A O 1
ATOM 1664 N N . ALA A 1 225 ? -14.718 1.881 -12.540 1.00 94.94 225 ALA A N 1
ATOM 1665 C CA . ALA A 1 225 ? -13.574 2.734 -12.832 1.00 94.94 225 ALA A CA 1
ATOM 1666 C C . ALA A 1 225 ? -13.969 4.219 -12.811 1.00 94.94 225 ALA A C 1
ATOM 1668 O O . ALA A 1 225 ? -15.119 4.608 -13.044 1.00 94.94 225 ALA A O 1
ATOM 1669 N N . ALA A 1 226 ? -13.003 5.064 -12.459 1.00 94.94 226 ALA A N 1
ATOM 1670 C CA . ALA A 1 226 ? -13.276 6.472 -12.205 1.00 94.94 226 ALA A CA 1
ATOM 1671 C C . ALA A 1 226 ? -13.086 7.379 -13.424 1.00 94.94 226 ALA A C 1
ATOM 1673 O O . ALA A 1 226 ? -13.602 8.494 -13.386 1.00 94.94 226 ALA A O 1
ATOM 1674 N N . LEU A 1 227 ? -12.352 6.918 -14.439 1.00 95.81 227 LEU A N 1
ATOM 1675 C CA . LEU A 1 227 ? 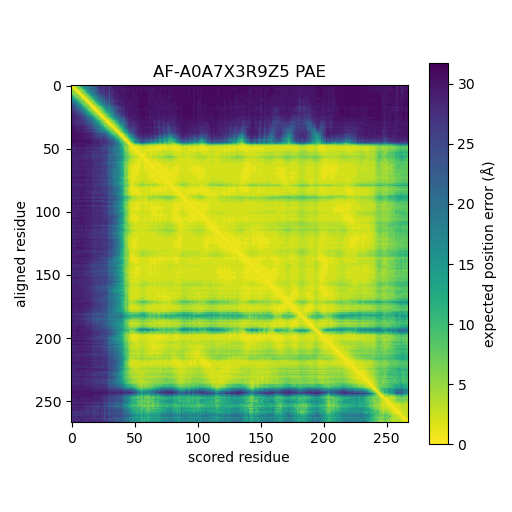-12.014 7.653 -15.657 1.00 95.81 227 LEU A CA 1
ATOM 1676 C C . LEU A 1 227 ? -12.157 6.728 -16.867 1.00 95.81 227 LEU A C 1
ATOM 1678 O O . LEU A 1 227 ? -11.817 5.548 -16.768 1.00 95.81 227 LEU A O 1
ATOM 1682 N N . SER A 1 228 ? -12.611 7.265 -17.997 1.00 95.56 228 SER A N 1
ATOM 1683 C CA . SER A 1 228 ? -12.498 6.599 -19.298 1.00 95.56 228 SER A CA 1
ATOM 1684 C C . SER A 1 228 ? -11.132 6.860 -19.945 1.00 95.56 228 SER A C 1
ATOM 1686 O O . SER A 1 228 ? -10.397 7.762 -19.545 1.00 95.56 228 SER A O 1
ATOM 1688 N N . GLU A 1 229 ? -10.764 6.067 -20.956 1.00 94.88 229 GLU A N 1
ATOM 1689 C CA . GLU A 1 229 ? -9.438 6.148 -21.596 1.00 94.88 229 GLU A CA 1
ATOM 1690 C C . GLU A 1 229 ? -9.128 7.538 -22.187 1.00 94.88 229 GLU A C 1
ATOM 1692 O O . GLU A 1 229 ? -7.987 7.983 -22.144 1.00 94.88 229 GLU A O 1
ATOM 1697 N N . ASP A 1 230 ? -10.133 8.260 -22.688 1.00 95.81 230 ASP A N 1
ATOM 1698 C CA . ASP A 1 230 ? -9.997 9.619 -23.232 1.00 95.81 230 ASP A CA 1
ATOM 1699 C C . ASP A 1 230 ? -9.747 10.702 -22.168 1.00 95.81 230 ASP A C 1
ATOM 1701 O O . ASP A 1 230 ? -9.257 11.785 -22.493 1.00 95.81 230 ASP A O 1
ATOM 1705 N N . GLU A 1 231 ? -10.037 10.410 -20.898 1.00 95.81 231 GLU A N 1
ATOM 1706 C CA . GLU A 1 231 ? -9.762 11.300 -19.766 1.00 95.81 231 GLU A CA 1
ATOM 1707 C C . GLU A 1 231 ? -8.344 11.110 -19.198 1.00 95.81 231 GLU A C 1
ATOM 1709 O O . GLU A 1 231 ? -7.896 11.915 -18.374 1.00 95.81 231 GLU A O 1
ATOM 1714 N N . ILE A 1 232 ? -7.624 10.060 -19.616 1.00 96.81 232 ILE A N 1
ATOM 1715 C CA . ILE A 1 232 ? -6.302 9.712 -19.088 1.00 96.81 232 ILE A CA 1
ATOM 1716 C C . ILE A 1 232 ? -5.213 10.364 -19.959 1.00 96.81 232 ILE A C 1
ATOM 1718 O O . ILE A 1 232 ? -5.044 9.998 -21.122 1.00 96.81 232 ILE A O 1
ATOM 1722 N N . PRO A 1 233 ? -4.421 11.315 -19.424 1.00 94.50 233 PRO A N 1
ATOM 1723 C CA . PRO A 1 233 ? -3.428 12.047 -20.215 1.00 94.50 233 PRO A CA 1
ATOM 1724 C C . PRO A 1 233 ? -2.165 11.227 -20.518 1.00 94.50 233 PRO A C 1
ATOM 1726 O O . PRO A 1 233 ? -1.352 11.628 -21.352 1.00 94.50 233 PRO A O 1
ATOM 1729 N N . THR A 1 234 ? -1.965 10.111 -19.817 1.00 95.31 234 THR A N 1
ATOM 1730 C CA . THR A 1 234 ? -0.772 9.270 -19.901 1.00 95.31 234 THR A CA 1
ATOM 1731 C C . THR A 1 234 ? -1.021 8.020 -20.742 1.00 95.31 234 THR A C 1
ATOM 1733 O O . THR A 1 234 ? -2.020 7.311 -20.602 1.00 95.31 234 THR A O 1
ATOM 1736 N N . THR A 1 235 ? -0.056 7.704 -21.606 1.00 93.31 235 THR A N 1
ATOM 1737 C CA . THR A 1 235 ? -0.067 6.493 -22.433 1.00 93.31 235 THR A CA 1
ATOM 1738 C C . THR A 1 235 ? 1.193 5.681 -22.168 1.00 93.31 235 THR A C 1
ATOM 1740 O O . THR A 1 235 ? 2.299 6.223 -22.136 1.00 93.31 235 THR A O 1
ATOM 1743 N N . VAL A 1 236 ? 1.034 4.369 -22.004 1.00 92.69 236 VAL A N 1
ATOM 1744 C CA . VAL A 1 236 ? 2.158 3.437 -21.877 1.00 92.69 236 VAL A CA 1
ATOM 1745 C C . VAL A 1 236 ? 2.665 3.101 -23.279 1.00 92.69 236 VAL A C 1
ATOM 1747 O O . VAL A 1 236 ? 1.969 2.444 -24.047 1.00 92.69 236 VAL A O 1
ATOM 1750 N N . ALA A 1 237 ? 3.863 3.574 -23.628 1.00 92.75 237 ALA A N 1
ATOM 1751 C CA . ALA A 1 237 ? 4.440 3.354 -24.957 1.00 92.75 237 ALA A CA 1
ATOM 1752 C C . ALA A 1 237 ? 4.937 1.912 -25.157 1.00 92.75 237 ALA A C 1
ATOM 1754 O O . ALA A 1 237 ? 4.739 1.324 -26.219 1.00 92.75 237 ALA A O 1
ATOM 1755 N N . SER A 1 238 ? 5.583 1.345 -24.139 1.00 89.19 238 SER A N 1
ATOM 1756 C CA . SER A 1 238 ? 6.073 -0.031 -24.128 1.00 89.19 238 SER A CA 1
ATOM 1757 C C . SER A 1 238 ? 6.252 -0.524 -22.693 1.00 89.19 238 SER A C 1
ATOM 1759 O O . SER A 1 238 ? 6.409 0.267 -21.762 1.00 89.19 238 SER A O 1
ATOM 1761 N N . VAL A 1 239 ? 6.231 -1.845 -22.528 1.00 84.81 239 VAL A N 1
ATOM 1762 C CA . VAL A 1 239 ? 6.605 -2.538 -21.293 1.00 84.81 239 VAL A CA 1
ATOM 1763 C C . VAL A 1 239 ? 7.682 -3.541 -21.675 1.00 84.81 239 VAL A C 1
ATOM 1765 O O . VAL A 1 239 ? 7.460 -4.373 -22.551 1.00 84.81 239 VAL A O 1
ATOM 1768 N N . GLU A 1 240 ? 8.854 -3.433 -21.057 1.00 82.62 240 GLU A N 1
ATOM 1769 C CA . GLU A 1 240 ? 9.935 -4.399 -21.239 1.00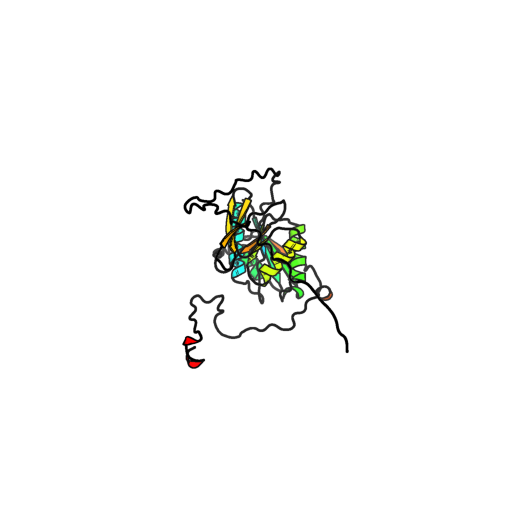 82.62 240 GLU A CA 1
ATOM 1770 C C . GLU A 1 240 ? 9.933 -5.364 -20.057 1.00 82.62 240 GLU A C 1
ATOM 1772 O O . GLU A 1 240 ? 10.144 -4.960 -18.912 1.00 82.62 240 GLU A O 1
ATOM 1777 N N . THR A 1 241 ? 9.684 -6.641 -20.333 1.00 71.88 241 THR A N 1
ATOM 1778 C CA . THR A 1 241 ? 9.848 -7.724 -19.365 1.00 71.88 241 THR A CA 1
ATOM 1779 C C . THR A 1 241 ? 11.205 -8.377 -19.590 1.00 71.88 241 THR A C 1
ATOM 1781 O O . THR A 1 241 ? 11.578 -8.699 -20.718 1.00 71.88 241 THR A O 1
ATOM 1784 N N . ALA A 1 242 ? 11.977 -8.556 -18.520 1.00 64.31 242 ALA A N 1
ATOM 1785 C CA . ALA A 1 242 ? 13.190 -9.357 -18.588 1.00 64.31 242 ALA A CA 1
ATOM 1786 C C . ALA A 1 242 ? 12.799 -10.839 -18.505 1.00 64.31 242 ALA A C 1
ATOM 1788 O O . ALA A 1 242 ? 12.392 -11.313 -17.446 1.00 64.31 242 ALA A O 1
ATOM 1789 N N . ASP A 1 243 ? 12.904 -11.563 -19.619 1.00 52.72 243 ASP A N 1
ATOM 1790 C CA . ASP A 1 243 ? 12.637 -13.000 -19.651 1.00 52.72 243 ASP A CA 1
ATOM 1791 C C . ASP A 1 243 ? 13.853 -13.790 -19.140 1.00 52.72 243 ASP A C 1
ATOM 1793 O O . ASP A 1 243 ? 14.947 -13.723 -19.703 1.00 52.72 243 ASP A O 1
ATOM 1797 N N . GLY A 1 244 ? 13.639 -14.597 -18.097 1.00 56.72 244 GLY A N 1
ATOM 1798 C CA . GLY A 1 244 ? 14.609 -15.569 -17.588 1.00 56.72 244 GLY A CA 1
ATOM 1799 C C . GLY A 1 244 ? 15.436 -15.073 -16.397 1.00 56.72 244 GLY A C 1
ATOM 1800 O O . GLY A 1 244 ? 15.982 -13.979 -16.410 1.00 56.72 244 GLY A O 1
ATOM 1801 N N . THR A 1 245 ? 15.585 -15.951 -15.398 1.00 58.75 245 THR A N 1
ATOM 1802 C CA . THR A 1 245 ? 16.196 -15.787 -14.057 1.00 58.75 245 THR A CA 1
ATOM 1803 C C . THR A 1 245 ? 15.331 -15.147 -12.965 1.00 58.75 245 THR A C 1
ATOM 1805 O O . THR A 1 245 ? 14.508 -14.273 -13.200 1.00 58.75 245 THR A O 1
ATOM 1808 N N . VAL A 1 246 ? 15.500 -15.679 -11.747 1.00 65.00 246 VAL A N 1
ATOM 1809 C CA . VAL A 1 246 ? 14.838 -15.254 -10.504 1.00 65.00 246 VAL A CA 1
ATOM 1810 C C . VAL A 1 246 ? 14.985 -13.742 -10.335 1.00 65.00 246 VAL A C 1
ATOM 1812 O O . VAL A 1 246 ? 16.100 -13.225 -10.414 1.00 65.00 246 VAL A O 1
ATOM 1815 N N . SER A 1 247 ? 13.878 -13.041 -10.072 1.00 72.56 247 SER A N 1
ATOM 1816 C CA . SER A 1 247 ? 13.901 -11.607 -9.778 1.00 72.56 247 SER A CA 1
ATOM 1817 C C . SER A 1 247 ? 14.862 -11.320 -8.622 1.00 72.56 247 SER A C 1
ATOM 1819 O O . SER A 1 247 ? 14.747 -11.919 -7.553 1.00 72.56 247 SER A O 1
ATOM 1821 N N . LEU A 1 248 ? 15.793 -10.372 -8.792 1.00 77.12 248 LEU A N 1
ATOM 1822 C CA . LEU A 1 248 ? 16.692 -9.943 -7.706 1.00 77.12 248 LEU A CA 1
ATOM 1823 C C . LEU A 1 248 ? 15.916 -9.454 -6.476 1.00 77.12 248 LEU A C 1
ATOM 1825 O O . LEU A 1 248 ? 16.415 -9.531 -5.357 1.00 77.12 248 LEU A O 1
ATOM 1829 N N . THR A 1 249 ? 14.699 -8.951 -6.685 1.00 72.19 249 THR A N 1
ATOM 1830 C CA . THR A 1 249 ? 13.804 -8.486 -5.624 1.00 72.19 249 THR A CA 1
ATOM 1831 C C . THR A 1 249 ? 13.230 -9.639 -4.792 1.00 72.19 249 THR A C 1
ATOM 1833 O O . THR A 1 249 ? 12.900 -9.434 -3.624 1.00 72.19 249 THR A O 1
ATOM 1836 N N . GLU A 1 250 ? 13.148 -10.839 -5.371 1.00 73.44 250 GLU A N 1
ATOM 1837 C CA . GLU A 1 250 ? 12.558 -12.046 -4.772 1.00 73.44 250 GLU A CA 1
ATOM 1838 C C . GLU A 1 250 ? 13.607 -13.103 -4.390 1.00 73.44 250 GLU A C 1
ATOM 1840 O O . GLU A 1 250 ? 13.308 -14.060 -3.674 1.00 73.44 250 GLU A O 1
ATOM 1845 N N . ALA A 1 251 ? 14.848 -12.949 -4.857 1.00 79.19 251 ALA A N 1
ATOM 1846 C CA . ALA A 1 251 ? 15.920 -13.903 -4.625 1.00 79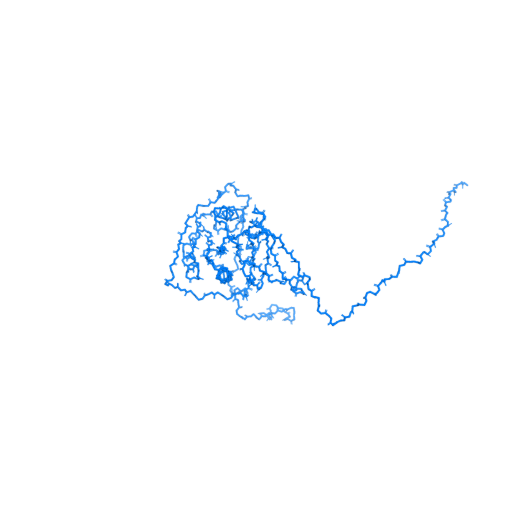.19 251 ALA A CA 1
ATOM 1847 C C . ALA A 1 251 ? 16.233 -14.061 -3.126 1.00 79.19 251 ALA A C 1
ATOM 1849 O O . ALA A 1 251 ? 16.569 -13.101 -2.433 1.00 79.19 251 ALA A O 1
ATOM 1850 N N . SER A 1 252 ? 16.202 -15.302 -2.630 1.00 77.62 252 SER A N 1
ATOM 1851 C CA . SER A 1 252 ? 16.560 -15.610 -1.236 1.00 77.62 252 SER A CA 1
ATOM 1852 C C . SER A 1 252 ? 18.063 -15.491 -0.969 1.00 77.62 252 SER A C 1
ATOM 1854 O O . SER A 1 252 ? 18.482 -15.225 0.155 1.00 77.62 252 SER A O 1
ATOM 1856 N N . ILE A 1 253 ? 18.884 -15.721 -1.998 1.00 82.94 253 ILE A N 1
ATOM 1857 C CA . ILE A 1 253 ? 20.343 -15.625 -1.950 1.00 82.94 253 ILE A CA 1
ATOM 1858 C C . ILE A 1 253 ? 20.797 -14.892 -3.208 1.00 82.94 253 ILE A C 1
ATOM 1860 O O . ILE A 1 253 ? 20.443 -15.283 -4.318 1.00 82.94 253 ILE A O 1
ATOM 1864 N N . ILE A 1 254 ? 21.608 -13.850 -3.028 1.00 87.75 254 ILE A N 1
ATOM 1865 C CA . ILE A 1 254 ? 22.205 -13.081 -4.121 1.00 87.75 254 ILE A CA 1
ATOM 1866 C C . ILE A 1 254 ? 23.718 -13.280 -4.074 1.00 87.75 254 ILE A C 1
ATOM 1868 O O . ILE A 1 254 ? 24.362 -12.964 -3.072 1.00 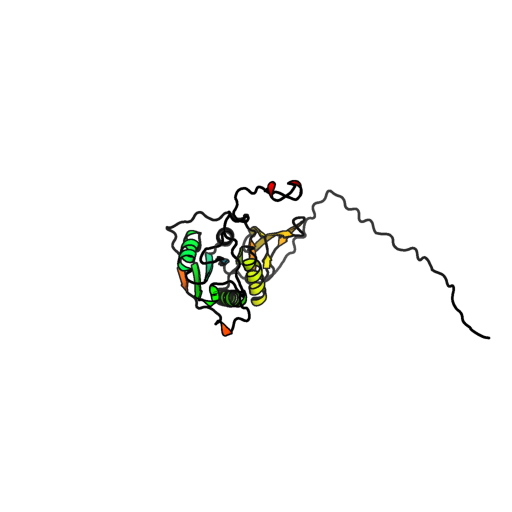87.75 254 ILE A O 1
ATOM 1872 N N . VAL A 1 255 ? 24.285 -13.769 -5.175 1.00 88.44 255 VAL A N 1
ATOM 1873 C CA . VAL A 1 255 ? 25.733 -13.774 -5.412 1.00 88.44 255 VAL A CA 1
ATOM 1874 C C . VAL A 1 255 ? 26.032 -12.631 -6.373 1.00 88.44 255 VAL A C 1
ATOM 1876 O O . VAL A 1 255 ? 25.548 -12.633 -7.501 1.00 88.44 255 VAL A O 1
ATOM 1879 N N . SER A 1 256 ? 26.784 -11.624 -5.924 1.00 89.19 256 SER A N 1
ATOM 1880 C CA . SER A 1 256 ? 27.101 -10.446 -6.734 1.00 89.19 256 SER A CA 1
ATOM 1881 C C . SER A 1 256 ? 28.556 -10.456 -7.203 1.00 89.19 256 SER A C 1
ATOM 1883 O O . SER A 1 256 ? 29.492 -10.559 -6.411 1.00 89.19 256 SER A O 1
ATOM 1885 N N . GLY A 1 257 ? 28.746 -10.320 -8.515 1.00 90.12 257 GLY A N 1
ATOM 1886 C CA . GLY A 1 257 ? 30.034 -10.026 -9.137 1.00 90.12 257 GLY A CA 1
ATOM 1887 C C . GLY A 1 257 ? 30.150 -8.531 -9.436 1.00 90.12 257 GLY A C 1
ATOM 1888 O O . GLY A 1 257 ? 29.191 -7.886 -9.853 1.00 90.12 257 GLY A O 1
ATOM 1889 N N . GLY A 1 258 ? 31.324 -7.950 -9.204 1.00 91.44 258 GLY A N 1
ATOM 1890 C CA . GLY A 1 258 ? 31.620 -6.555 -9.542 1.00 91.44 258 GLY A CA 1
ATOM 1891 C C . GLY A 1 258 ? 32.816 -6.455 -10.479 1.00 91.44 258 GLY A C 1
ATOM 1892 O O . GLY A 1 258 ? 33.315 -7.454 -10.978 1.00 91.44 258 GLY A O 1
ATOM 1893 N N . ARG A 1 259 ? 33.370 -5.250 -10.651 1.00 90.06 259 ARG A N 1
ATOM 1894 C CA . ARG A 1 259 ? 34.559 -5.015 -11.501 1.00 90.06 259 ARG A CA 1
ATOM 1895 C C . ARG A 1 259 ? 35.739 -5.966 -11.223 1.00 90.06 259 ARG A C 1
ATOM 1897 O O . ARG A 1 259 ? 36.542 -6.213 -12.111 1.00 90.06 259 ARG A O 1
ATOM 1904 N N . GLY A 1 260 ? 35.856 -6.481 -9.998 1.00 92.38 260 GLY A N 1
ATOM 1905 C CA . GLY A 1 260 ? 36.928 -7.390 -9.585 1.00 92.38 260 GLY A CA 1
ATOM 1906 C C . GLY A 1 260 ? 36.905 -8.780 -10.230 1.00 92.38 260 GLY A C 1
ATOM 1907 O O . GLY A 1 260 ? 37.907 -9.476 -10.132 1.00 92.38 260 GLY A O 1
ATOM 1908 N N . VAL A 1 261 ? 35.818 -9.178 -10.903 1.00 93.00 261 VAL A N 1
ATOM 1909 C CA . VAL A 1 261 ? 35.711 -10.499 -11.559 1.00 93.00 261 VAL A CA 1
ATOM 1910 C C . VAL A 1 261 ? 36.352 -10.545 -12.954 1.00 93.00 261 VAL A C 1
ATOM 1912 O O . VAL A 1 261 ? 36.383 -11.590 -13.590 1.00 93.00 261 VAL A O 1
ATOM 1915 N N . GLY A 1 262 ? 36.905 -9.425 -13.433 1.00 88.06 262 GLY A N 1
ATOM 1916 C CA . GLY A 1 262 ? 37.785 -9.389 -14.607 1.00 88.06 262 GLY A CA 1
ATOM 1917 C C . GLY A 1 262 ? 37.100 -9.420 -15.979 1.00 88.06 262 GLY A C 1
ATOM 1918 O O . GLY A 1 262 ? 37.755 -9.099 -16.966 1.00 88.06 262 GLY A O 1
ATOM 1919 N N . GLY A 1 263 ? 35.803 -9.727 -16.063 1.00 88.94 263 GLY A N 1
ATOM 1920 C CA . GLY A 1 263 ? 35.030 -9.695 -17.310 1.00 88.94 263 GLY A CA 1
ATOM 1921 C C . GLY A 1 263 ? 33.750 -10.537 -17.240 1.00 88.94 263 GLY A C 1
ATOM 1922 O O . GLY A 1 263 ? 33.454 -11.080 -16.176 1.00 88.94 263 GLY A O 1
ATOM 1923 N N . PRO A 1 264 ? 33.001 -10.666 -18.354 1.00 88.19 264 PRO A N 1
ATOM 1924 C CA . PRO A 1 264 ? 31.803 -11.511 -18.434 1.00 88.19 264 PRO A CA 1
ATOM 1925 C C . PRO A 1 264 ? 32.058 -12.975 -18.052 1.00 88.19 264 PRO A C 1
ATOM 1927 O O . PRO A 1 264 ? 31.187 -13.611 -17.487 1.00 88.19 264 PRO A O 1
ATOM 1930 N N . GLU A 1 265 ? 33.276 -13.469 -18.288 1.00 88.56 265 GLU A N 1
ATOM 1931 C CA . GLU A 1 265 ? 33.736 -14.826 -17.942 1.00 88.56 265 GLU A CA 1
ATOM 1932 C C . GLU A 1 265 ? 33.679 -15.131 -16.430 1.00 88.56 265 GLU A C 1
ATOM 1934 O O . GLU A 1 265 ? 33.774 -16.285 -16.022 1.00 88.56 265 GLU A O 1
ATOM 1939 N N . GLY A 1 266 ? 33.601 -14.095 -15.586 1.00 81.25 266 GLY A N 1
ATOM 1940 C CA . GLY A 1 266 ? 33.542 -14.218 -14.130 1.00 81.25 266 GLY A CA 1
ATOM 1941 C C . GLY A 1 266 ? 32.129 -14.194 -13.534 1.00 81.25 266 GLY A C 1
ATOM 1942 O O . GLY A 1 266 ? 32.029 -14.159 -12.306 1.00 81.25 266 GLY A O 1
ATOM 1943 N N . PHE A 1 267 ? 31.079 -14.153 -14.367 1.00 80.94 267 PHE A N 1
ATOM 1944 C CA . PHE A 1 267 ? 29.664 -14.125 -13.971 1.00 80.94 267 PHE A CA 1
ATOM 1945 C C . PHE A 1 267 ? 28.925 -15.406 -14.358 1.00 80.94 267 PHE A C 1
ATOM 1947 O O . PHE A 1 267 ? 29.229 -15.970 -15.431 1.00 80.94 267 PHE A O 1
#

Nearest PDB structures (foldseek):
  7qh2-assembly1_D  TM=9.017E-01  e=4.697E-18  Acetobacterium woodii
  6fah-assembly1_E  TM=8.275E-01  e=8.636E-18  Acetobacterium woodii DSM 1030
  3ih5-assembly1_B  TM=8.619E-01  e=8.220E-17  Bacteroides thetaiotaomicron
  3clu-assembly1_D  TM=8.168E-01  e=5.229E-14  Methylophilus methylotrophus
  3clr-assembly1_D  TM=8.163E-01  e=1.565E-13  Methylophilus methylotrophus

Mean predicted aligned error: 11.38 Å

Sequence (267 aa):
MADGTTSGAGSAHRDDRWRPRRRGQDPGRPVVGRKGHLGGKIERLASNVFVWNEQVDGQADPIAWQAMAAAGKVAGDLGGSLTAAVFGDGVGEIARQAIEAGADRVYTAEDPTLVRYRVEPYAKLLARILENEPPSVVLMGASTAGLELSAYVAALTGAGLAPDCTELHVEGDRLTAVRPALVGNLVSTVSFRGTGHRFVTVRRNIFQPADPDPARAGEIIEVPAALSEDEIPTTVASVETADGTVSLTEASIIVSGGRGVGGPEGF

Solvent-accessible surface area (backbone atoms only — not comparable to full-atom values): 16194 Å² total; per-residue (Å²): 134,92,79,86,79,91,85,84,89,78,81,86,81,83,79,90,82,85,77,84,81,80,74,84,78,71,96,80,68,82,83,77,75,79,84,75,84,77,89,63,90,78,72,85,66,46,41,34,20,33,27,46,42,47,60,57,89,79,37,70,40,75,41,18,45,18,24,41,29,51,34,43,51,52,7,56,65,50,73,36,45,25,33,36,35,38,64,14,48,78,47,65,66,58,46,53,50,42,21,20,42,60,22,47,31,29,42,36,28,66,35,81,77,40,56,54,97,50,60,64,51,54,29,53,34,50,46,54,50,40,70,78,55,63,35,38,33,38,32,20,20,46,46,76,64,36,49,49,37,50,53,53,31,24,62,75,70,73,35,54,75,46,72,46,22,74,45,80,46,68,60,73,92,45,62,36,36,30,23,64,38,81,94,63,78,35,80,44,80,46,72,80,81,87,86,71,41,33,37,36,20,32,35,74,93,65,46,68,56,54,79,68,37,89,83,53,75,56,48,79,44,81,47,78,70,65,59,57,71,90,74,50,91,76,78,87,89,79,83,88,78,84,84,78,79,80,52,82,92,72,48,91,73,86,88,84,77,59,84,87,46,77,52,76,90,54,107

Foldseek 3Di:
DDDDDDDDDDDDDPDPDDDPPPPDDPPPDDPPPDPPPPPDPPDLFALEEEEEQDDAQLHGDPLSLLQLLQRQVSSVLQVHFYEYEYEAAPNVVVQLQSLQLGHQEYEYEHDHVRNDDDQVQLLLVVLVVCVVPFHQEYEYALDPSRVSNLVSNCVVVVAEEDEAFQDWDDDHSWIWTWHADPVNPDIDIDTGDDDGYHYYHYYPPRGDGDDGHSVGDHYYHYDYGRDDPVRRPDDDPDDDDDPDDDPPSRDPDDDDDDVVLPDPVSD